Protein AF-A0A136MFE6-F1 (afdb_monomer_lite)

Sequence (215 aa):
MLAYIAELAENGKETARVNYQLPGWVSHHNGDLWRQSAPVGNYGQGSPQWAMFNMSAAWLCMDLWEHYAFNQDEGFLRNEAYPLMKGAAEFCLAWLIPGPDGHLVTAPSTSTENSFFTPDGQAAQLSIASAQDMALIWDLFTNCIEASRILGIDQDFSAQVQKAREKLFPYQVGSQGQLQEWSVDFKEPEPHHRHMSHLIGFFLAARSPRKTIRV

Radius of gyration: 16.9 Å; chains: 1; bounding box: 40×41×48 Å

pLDDT: mean 94.83, std 7.55, range [57.94, 98.94]

Structure (mmCIF, N/CA/C/O backbone):
data_AF-A0A136MFE6-F1
#
_entry.id   AF-A0A136MFE6-F1
#
loop_
_atom_site.group_PDB
_atom_site.id
_atom_site.type_symbol
_atom_site.label_atom_id
_atom_site.label_alt_id
_atom_site.label_comp_id
_atom_site.label_asym_id
_atom_site.label_entity_id
_atom_site.label_seq_id
_atom_site.pdbx_PDB_ins_code
_atom_site.Cartn_x
_atom_site.Cartn_y
_atom_site.Cartn_z
_atom_site.occupancy
_atom_site.B_iso_or_equiv
_atom_site.auth_seq_id
_atom_site.auth_comp_id
_atom_site.auth_asym_id
_atom_site.auth_atom_id
_atom_site.pdbx_PDB_model_num
ATOM 1 N N . MET A 1 1 ? 7.672 6.005 17.663 1.00 91.81 1 MET A N 1
ATOM 2 C CA . MET A 1 1 ? 7.201 5.340 16.431 1.00 91.81 1 MET A CA 1
ATOM 3 C C . MET A 1 1 ? 5.782 5.769 16.072 1.00 91.81 1 MET A C 1
ATOM 5 O O . MET A 1 1 ? 5.631 6.436 15.068 1.00 91.81 1 MET A O 1
ATOM 9 N N . LEU A 1 2 ? 4.760 5.509 16.896 1.00 97.06 2 LEU A N 1
ATOM 10 C CA . LEU A 1 2 ? 3.360 5.834 16.546 1.00 97.06 2 LEU A CA 1
ATOM 11 C C . LEU A 1 2 ? 3.120 7.332 16.254 1.00 97.06 2 LEU A C 1
ATOM 13 O O . LEU A 1 2 ? 2.564 7.668 15.216 1.00 97.06 2 LEU A O 1
ATOM 17 N N . ALA A 1 3 ? 3.657 8.234 17.085 1.00 97.75 3 ALA A N 1
ATOM 18 C CA . ALA A 1 3 ? 3.595 9.680 16.827 1.00 97.75 3 ALA A CA 1
ATOM 19 C C . ALA A 1 3 ? 4.293 10.095 15.5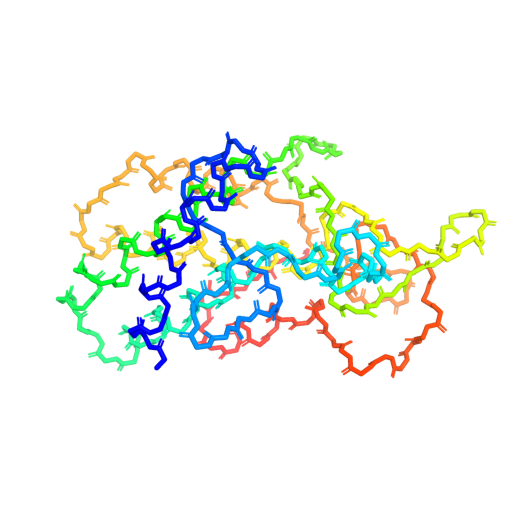16 1.00 97.75 3 ALA A C 1
ATOM 21 O O . ALA A 1 3 ? 3.812 10.966 14.800 1.00 97.75 3 ALA A O 1
ATOM 22 N N . TYR A 1 4 ? 5.397 9.426 15.163 1.00 98.50 4 TYR A N 1
ATOM 23 C CA . TYR A 1 4 ? 6.084 9.662 13.891 1.00 98.50 4 TYR A CA 1
ATOM 24 C C . TYR A 1 4 ? 5.184 9.303 12.704 1.00 98.50 4 TYR A C 1
ATOM 26 O O . TYR A 1 4 ? 5.137 10.057 11.740 1.00 98.50 4 TYR A O 1
ATOM 34 N N . ILE A 1 5 ? 4.445 8.189 12.789 1.00 98.56 5 ILE A N 1
ATOM 35 C CA . ILE A 1 5 ? 3.489 7.769 11.753 1.00 98.56 5 ILE A CA 1
ATOM 36 C C . ILE A 1 5 ? 2.372 8.804 11.609 1.00 98.56 5 ILE A C 1
ATOM 38 O O . ILE A 1 5 ? 2.049 9.178 10.487 1.00 98.56 5 ILE A O 1
ATOM 42 N N . ALA A 1 6 ? 1.824 9.302 12.722 1.00 98.62 6 ALA A N 1
ATOM 43 C CA . ALA A 1 6 ? 0.780 10.324 12.690 1.00 98.62 6 ALA A CA 1
ATOM 44 C C . ALA A 1 6 ? 1.252 11.609 11.990 1.00 98.62 6 ALA A C 1
ATOM 46 O O . ALA A 1 6 ? 0.570 12.125 11.111 1.00 98.62 6 ALA A O 1
ATOM 47 N N . GLU A 1 7 ? 2.449 12.094 12.319 1.00 98.62 7 GLU A N 1
ATOM 48 C CA . GLU A 1 7 ? 3.019 13.293 11.692 1.00 98.62 7 GLU A CA 1
ATOM 49 C C . GLU A 1 7 ? 3.416 13.056 10.223 1.00 98.62 7 GLU A C 1
ATOM 51 O O . GLU A 1 7 ? 3.251 13.940 9.382 1.00 98.62 7 GLU A O 1
ATOM 56 N N . LEU A 1 8 ? 3.912 11.858 9.892 1.00 98.81 8 LEU A N 1
ATOM 57 C CA . LEU A 1 8 ? 4.205 11.460 8.514 1.00 98.81 8 LEU A CA 1
ATOM 58 C C . LEU A 1 8 ? 2.938 11.379 7.665 1.00 98.81 8 LEU A C 1
ATOM 60 O O . LEU A 1 8 ? 2.979 11.771 6.502 1.00 98.81 8 LEU A O 1
ATOM 64 N N . ALA A 1 9 ? 1.824 10.919 8.234 1.00 98.81 9 ALA A N 1
ATOM 65 C CA . ALA A 1 9 ? 0.545 10.868 7.542 1.00 98.81 9 ALA A CA 1
ATOM 66 C C . ALA A 1 9 ? 0.061 12.262 7.126 1.00 98.81 9 ALA A C 1
ATOM 68 O O . ALA A 1 9 ? -0.441 12.411 6.010 1.00 98.81 9 ALA A O 1
ATOM 69 N N . GLU A 1 10 ? 0.304 13.298 7.936 1.00 98.69 10 GLU A N 1
ATOM 70 C CA . GLU A 1 10 ? -0.126 14.655 7.578 1.00 98.69 10 GLU A CA 1
ATOM 71 C C . GLU A 1 10 ? 0.644 15.208 6.382 1.00 98.69 10 GLU A C 1
ATOM 73 O O . GLU A 1 10 ? 0.035 15.760 5.465 1.00 98.69 10 GLU A O 1
ATOM 78 N N . ASN A 1 11 ? 1.953 14.966 6.313 1.00 98.75 11 ASN A N 1
ATOM 79 C CA . ASN A 1 11 ? 2.741 15.282 5.118 1.00 98.75 11 ASN A CA 1
ATOM 80 C C . ASN A 1 11 ? 2.390 14.362 3.934 1.00 98.75 11 ASN A C 1
ATOM 82 O O . ASN A 1 11 ? 2.354 14.786 2.773 1.00 98.75 11 ASN A O 1
ATOM 86 N N . GLY A 1 12 ? 2.088 13.098 4.224 1.00 98.88 12 GLY A N 1
ATOM 87 C CA . GLY A 1 12 ? 1.725 12.083 3.246 1.00 98.88 12 GLY A CA 1
ATOM 88 C C . GLY A 1 12 ? 0.421 12.382 2.510 1.00 98.88 12 GLY A C 1
ATOM 89 O O . GLY A 1 12 ? 0.295 11.990 1.351 1.00 98.88 12 GLY A O 1
ATOM 90 N N . LYS A 1 13 ? -0.514 13.122 3.123 1.00 98.88 13 LYS A N 1
ATOM 91 C CA . LYS A 1 13 ? -1.720 13.642 2.449 1.00 98.88 13 LYS A CA 1
ATOM 92 C C . LYS A 1 13 ? -1.355 14.571 1.294 1.00 98.88 13 LYS A C 1
ATOM 94 O O . LYS A 1 13 ? -1.892 14.444 0.195 1.00 98.88 13 LYS A O 1
ATOM 99 N N . GLU A 1 14 ? -0.398 15.470 1.513 1.00 98.75 14 GLU A N 1
ATOM 100 C CA . GLU A 1 14 ? 0.065 16.383 0.466 1.00 98.75 14 GLU A CA 1
ATOM 101 C C . GLU A 1 14 ? 0.821 15.632 -0.635 1.00 98.75 14 GLU A C 1
ATOM 103 O O . GLU A 1 14 ? 0.633 15.913 -1.817 1.00 98.75 14 GLU A O 1
ATOM 108 N N . THR A 1 15 ? 1.602 14.607 -0.276 1.00 98.81 15 THR A N 1
ATOM 109 C CA . THR A 1 15 ? 2.260 13.739 -1.270 1.00 98.81 15 THR A CA 1
ATOM 110 C C . THR A 1 15 ? 1.242 12.958 -2.105 1.00 98.81 15 THR A C 1
ATOM 112 O O . THR A 1 15 ? 1.367 12.917 -3.328 1.00 98.81 15 THR A O 1
ATOM 115 N N . ALA A 1 16 ? 0.205 12.384 -1.484 1.00 98.81 16 ALA A N 1
ATOM 116 C CA . ALA A 1 16 ? -0.874 11.692 -2.193 1.00 98.81 16 ALA A CA 1
ATOM 117 C C . ALA A 1 16 ? -1.566 12.628 -3.198 1.00 98.81 16 ALA A C 1
ATOM 119 O O . ALA A 1 16 ? -1.744 12.281 -4.370 1.00 98.81 16 ALA A O 1
ATOM 120 N N . ARG A 1 17 ? -1.858 13.861 -2.772 1.00 98.75 17 ARG A N 1
ATOM 121 C CA . ARG A 1 17 ? -2.498 14.887 -3.598 1.00 98.75 17 ARG A CA 1
ATOM 122 C C . ARG A 1 17 ? -1.616 15.367 -4.754 1.00 98.75 17 ARG A C 1
ATOM 124 O O . ARG A 1 17 ? -2.103 15.475 -5.876 1.00 98.75 17 ARG A O 1
ATOM 131 N N . VAL A 1 18 ? -0.349 15.690 -4.498 1.00 98.56 18 VAL A N 1
ATOM 132 C CA . VAL A 1 18 ? 0.550 16.303 -5.492 1.00 98.56 18 VAL A CA 1
ATOM 133 C C . VAL A 1 18 ? 1.085 15.275 -6.484 1.00 98.56 18 VAL A C 1
ATOM 135 O O . VAL A 1 18 ? 1.050 15.521 -7.688 1.00 98.56 18 VAL A O 1
ATOM 138 N N . ASN A 1 19 ? 1.571 14.130 -6.000 1.00 98.31 19 ASN A N 1
ATOM 139 C CA . ASN A 1 19 ? 2.260 13.154 -6.844 1.00 98.31 19 ASN A CA 1
ATOM 140 C C . ASN A 1 19 ? 1.286 12.226 -7.572 1.00 98.31 19 ASN A C 1
ATOM 142 O O . ASN A 1 19 ? 1.576 11.805 -8.690 1.00 98.31 19 ASN A O 1
ATOM 146 N N . TYR A 1 20 ? 0.151 11.910 -6.943 1.00 98.31 20 TYR A N 1
ATOM 147 C CA . TYR A 1 20 ? -0.775 10.892 -7.441 1.00 98.31 20 TYR A CA 1
ATOM 148 C C . TYR A 1 20 ? -2.176 11.423 -7.736 1.00 98.31 20 TYR A C 1
ATOM 150 O O . TYR A 1 20 ? -2.916 10.773 -8.465 1.00 98.31 20 TYR A O 1
ATOM 158 N N . GLN A 1 21 ? -2.539 12.599 -7.211 1.00 98.62 21 GLN A N 1
ATOM 159 C CA . GLN A 1 21 ? -3.907 13.132 -7.265 1.00 98.62 21 GLN A CA 1
ATOM 160 C C . GLN A 1 21 ? -4.931 12.169 -6.640 1.00 98.62 21 GLN A C 1
ATOM 162 O O . GLN A 1 21 ? -6.073 12.078 -7.088 1.00 98.62 21 GLN A O 1
ATOM 167 N N . LEU A 1 22 ? -4.511 11.452 -5.594 1.00 98.56 22 LEU A N 1
ATOM 168 C CA . LEU A 1 22 ? -5.309 10.444 -4.899 1.00 98.56 22 LEU A CA 1
ATOM 169 C C . LEU A 1 22 ? -5.673 10.890 -3.473 1.00 98.56 22 LEU A C 1
ATOM 171 O O . LEU A 1 22 ? -4.960 11.713 -2.890 1.00 98.56 22 LEU A O 1
ATOM 175 N N . PRO A 1 23 ? -6.777 10.365 -2.904 1.00 98.62 23 PRO A N 1
ATOM 176 C CA . PRO A 1 23 ? -7.134 10.579 -1.505 1.00 98.62 23 PRO A CA 1
ATOM 177 C C . PRO A 1 23 ? -6.192 9.823 -0.557 1.00 98.62 23 PRO A C 1
ATOM 179 O O . PRO A 1 23 ? -5.328 9.054 -0.982 1.00 98.62 23 PRO A O 1
ATOM 182 N N . GLY A 1 24 ? -6.409 10.010 0.744 1.00 98.75 24 GLY A N 1
ATOM 183 C CA . GLY A 1 24 ? -5.653 9.316 1.776 1.00 98.75 24 GLY A CA 1
ATOM 184 C C . GLY A 1 24 ? -4.266 9.913 2.001 1.00 98.75 24 GLY A C 1
ATOM 185 O O . GLY A 1 24 ? -4.046 11.108 1.801 1.00 98.75 24 GLY A O 1
ATOM 186 N N . TRP A 1 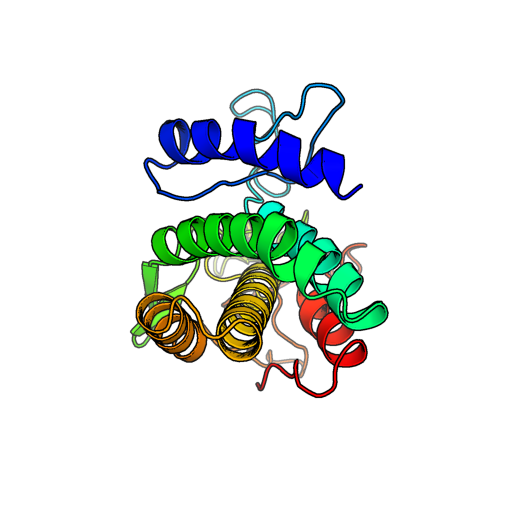25 ? -3.328 9.079 2.445 1.00 98.88 25 TRP A N 1
ATOM 187 C CA . TRP A 1 25 ? -1.930 9.466 2.622 1.00 98.88 25 TRP A CA 1
ATOM 188 C C . TRP A 1 25 ? -0.984 8.361 2.162 1.00 98.88 25 TRP A C 1
ATOM 190 O O . TRP A 1 25 ? -1.319 7.177 2.181 1.00 98.88 25 TRP A O 1
ATOM 200 N N . VAL A 1 26 ? 0.217 8.767 1.757 1.00 98.88 26 VAL A N 1
ATOM 201 C CA . VAL A 1 26 ? 1.265 7.871 1.268 1.00 98.88 26 VAL A CA 1
ATOM 202 C C . VAL A 1 26 ? 2.626 8.298 1.803 1.00 98.88 26 VAL A C 1
ATOM 204 O O . VAL A 1 26 ? 2.891 9.485 1.991 1.00 98.88 26 VAL A O 1
ATOM 207 N N . SER A 1 27 ? 3.505 7.327 2.008 1.00 98.56 27 SER A N 1
ATOM 208 C CA . SER A 1 27 ? 4.935 7.528 2.223 1.00 98.56 27 SER A CA 1
ATOM 209 C C . SER A 1 27 ? 5.728 6.529 1.387 1.00 98.56 27 SER A C 1
ATOM 211 O O . SER A 1 27 ? 5.179 5.536 0.898 1.00 98.56 27 SER A O 1
ATOM 213 N N . HIS A 1 28 ? 7.024 6.787 1.230 1.00 98.12 28 HIS A N 1
ATOM 214 C CA . HIS A 1 28 ? 7.926 5.946 0.445 1.00 98.12 28 HIS A CA 1
ATOM 215 C C . HIS A 1 28 ? 8.982 5.276 1.327 1.00 98.12 28 HIS A C 1
ATOM 217 O O . HIS A 1 28 ? 8.944 5.404 2.547 1.00 98.12 28 HIS A O 1
ATOM 223 N N . HIS A 1 29 ? 9.916 4.534 0.728 1.00 96.62 29 HIS A N 1
ATOM 224 C CA . HIS A 1 29 ? 10.896 3.729 1.473 1.00 96.62 29 HIS A CA 1
ATOM 225 C C . HIS A 1 29 ? 11.759 4.507 2.490 1.00 96.62 29 HIS A C 1
ATOM 227 O O . HIS A 1 29 ? 12.211 3.904 3.458 1.00 96.62 29 HIS A O 1
ATOM 233 N N . ASN A 1 30 ? 11.964 5.819 2.306 1.00 97.56 30 ASN A N 1
ATOM 234 C CA . ASN A 1 30 ? 12.730 6.658 3.230 1.00 97.56 30 ASN A CA 1
ATOM 235 C C . ASN A 1 30 ? 11.845 7.717 3.892 1.00 97.56 30 ASN A C 1
ATOM 237 O O . ASN A 1 30 ? 11.031 8.357 3.231 1.00 97.56 30 ASN A O 1
ATOM 241 N N . GLY A 1 31 ? 12.107 7.959 5.175 1.00 96.81 31 GLY A N 1
ATOM 242 C CA . GLY A 1 31 ? 11.594 9.094 5.934 1.00 96.81 31 GLY A CA 1
ATOM 243 C C . GLY A 1 31 ? 12.675 9.653 6.860 1.00 96.81 31 GLY A C 1
ATOM 244 O O . GLY A 1 31 ? 13.688 9.001 7.118 1.00 96.81 31 GLY A O 1
ATOM 245 N N . ASP A 1 32 ? 12.481 10.876 7.350 1.00 98.12 32 ASP A N 1
ATOM 246 C CA . ASP A 1 32 ? 13.481 11.599 8.142 1.00 98.12 32 ASP A CA 1
ATOM 247 C C . ASP A 1 32 ? 12.857 12.439 9.275 1.00 98.12 32 ASP A C 1
ATOM 249 O O . ASP A 1 32 ? 11.656 12.356 9.561 1.00 98.12 32 ASP A O 1
ATOM 253 N N . LEU A 1 33 ? 13.683 13.259 9.940 1.00 98.25 33 LEU A N 1
ATOM 254 C CA . LEU A 1 33 ? 13.255 14.153 11.022 1.00 98.25 33 LEU A CA 1
ATOM 255 C C . LEU A 1 33 ? 12.134 15.114 10.596 1.00 98.25 33 LEU A C 1
ATOM 257 O O . LEU A 1 33 ? 11.314 15.482 11.435 1.00 98.25 33 LEU A O 1
ATOM 261 N N . TRP A 1 34 ? 12.070 15.472 9.316 1.00 98.38 34 TRP A N 1
ATOM 262 C CA . TRP A 1 34 ? 11.105 16.416 8.754 1.00 98.38 34 TRP A CA 1
ATOM 263 C C . TRP A 1 34 ? 9.844 15.737 8.235 1.00 98.38 34 TRP A C 1
ATOM 265 O O . TRP A 1 34 ? 8.977 16.405 7.676 1.00 98.38 34 TRP A O 1
ATOM 275 N N . ARG A 1 35 ? 9.728 14.419 8.449 1.00 98.44 35 ARG A N 1
ATOM 276 C CA . ARG A 1 35 ? 8.602 13.603 7.991 1.00 98.44 35 ARG A CA 1
ATOM 277 C C . ARG A 1 35 ? 8.480 13.659 6.470 1.00 98.44 35 ARG A C 1
ATOM 279 O O . ARG A 1 35 ? 7.387 13.837 5.933 1.00 98.44 35 ARG A O 1
ATOM 286 N N . GLN A 1 36 ? 9.607 13.537 5.769 1.00 98.38 36 GLN A N 1
ATOM 287 C CA . GLN A 1 36 ? 9.585 13.390 4.321 1.00 98.38 36 GLN A CA 1
ATOM 288 C C . GLN A 1 36 ? 8.764 12.154 3.922 1.00 98.38 36 GLN A C 1
ATOM 290 O O . GLN A 1 36 ? 9.074 11.036 4.323 1.00 98.38 36 GLN A O 1
ATOM 295 N N . SER A 1 37 ? 7.734 12.375 3.107 1.00 98.62 37 SER A N 1
ATOM 296 C CA . SER A 1 37 ? 6.826 11.340 2.599 1.00 98.62 37 SER A CA 1
ATOM 297 C C . SER A 1 37 ? 6.959 11.093 1.093 1.00 98.62 37 SER A C 1
ATOM 299 O O . SER A 1 37 ? 6.507 10.060 0.610 1.00 98.62 37 SER A O 1
ATOM 301 N N . ALA A 1 38 ? 7.581 12.005 0.340 1.00 98.31 38 ALA A N 1
ATOM 302 C CA . ALA A 1 38 ? 7.800 11.890 -1.105 1.00 98.31 38 ALA A CA 1
ATOM 303 C C . ALA A 1 38 ? 8.923 10.887 -1.460 1.00 98.31 38 ALA A C 1
ATOM 305 O O . ALA A 1 38 ? 9.836 10.686 -0.648 1.00 98.31 38 ALA A O 1
ATOM 3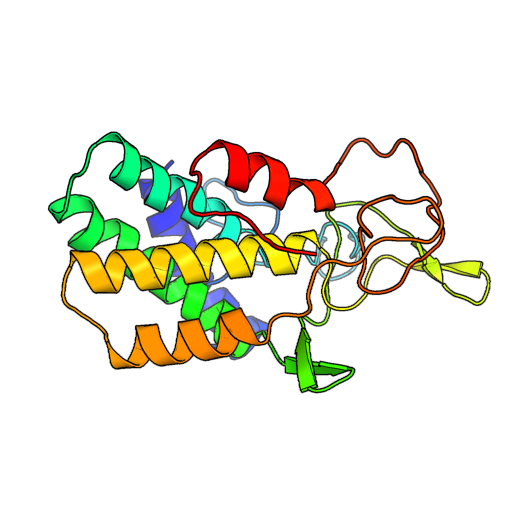06 N N . PRO A 1 39 ? 8.907 10.284 -2.668 1.00 97.50 39 PRO A N 1
ATOM 307 C CA . PRO A 1 39 ? 9.967 9.370 -3.091 1.00 97.50 39 PRO A CA 1
ATOM 308 C C . PRO A 1 39 ? 11.315 10.098 -3.162 1.00 97.50 39 PRO A C 1
ATOM 310 O O . PRO A 1 39 ? 11.386 11.260 -3.567 1.00 97.50 39 PRO A O 1
ATOM 313 N N . VAL A 1 40 ? 12.399 9.415 -2.779 1.00 96.75 40 VAL A N 1
ATOM 314 C CA . VAL A 1 40 ? 13.763 9.957 -2.928 1.00 96.75 40 VAL A CA 1
ATOM 315 C C . VAL A 1 40 ? 14.307 9.679 -4.340 1.00 96.75 40 VAL A C 1
ATOM 317 O O . VAL A 1 40 ? 13.557 9.379 -5.263 1.00 96.75 40 VAL A O 1
ATOM 320 N N . GLY A 1 41 ? 15.626 9.775 -4.530 1.00 96.00 41 GLY A N 1
ATOM 321 C CA . GLY A 1 41 ? 16.264 9.490 -5.818 1.00 96.00 41 GLY A CA 1
ATOM 322 C C . GLY A 1 41 ? 16.493 10.728 -6.680 1.00 96.00 41 GLY A C 1
ATOM 323 O O . GLY A 1 41 ? 16.625 10.607 -7.895 1.00 96.00 41 GLY A O 1
ATOM 324 N N . ASN A 1 42 ? 16.542 11.910 -6.054 1.00 95.94 42 ASN A N 1
ATOM 325 C CA . ASN A 1 42 ? 16.918 13.182 -6.678 1.00 95.94 42 ASN A CA 1
ATOM 326 C C . ASN A 1 42 ? 16.268 13.391 -8.059 1.00 95.94 42 ASN A C 1
ATOM 328 O O . ASN A 1 42 ? 16.948 13.664 -9.046 1.00 95.94 42 ASN A O 1
ATOM 332 N N . TYR A 1 43 ? 14.950 13.172 -8.120 1.00 94.06 43 TYR A N 1
ATOM 333 C CA . TYR A 1 43 ? 14.118 13.406 -9.303 1.00 94.06 43 TYR A CA 1
ATOM 334 C C . TYR A 1 43 ? 14.605 12.701 -10.585 1.00 94.06 43 TYR A C 1
ATOM 336 O O . TYR A 1 43 ? 14.499 13.252 -11.678 1.00 94.06 43 TYR A O 1
ATOM 344 N N . GLY A 1 44 ? 15.126 11.475 -10.452 1.00 93.00 44 GLY A N 1
ATOM 345 C CA . GLY A 1 44 ? 15.474 10.601 -11.581 1.00 93.00 44 GLY A CA 1
ATOM 346 C C . GLY A 1 44 ? 16.923 10.112 -11.611 1.00 93.00 44 GLY A C 1
ATOM 347 O O . GLY A 1 44 ? 17.277 9.341 -12.495 1.00 93.00 44 GLY A O 1
ATOM 348 N N . GLN A 1 45 ? 17.765 10.526 -10.659 1.00 95.06 45 GLN A N 1
ATOM 349 C CA . GLN A 1 45 ? 19.119 9.970 -10.521 1.00 95.06 45 GLN A CA 1
ATOM 350 C C . GLN A 1 45 ? 19.132 8.640 -9.756 1.00 95.06 45 GLN A C 1
ATOM 352 O O . GLN A 1 45 ? 20.022 7.816 -9.949 1.00 95.06 45 GLN A O 1
ATOM 357 N N . GLY A 1 46 ? 18.169 8.446 -8.855 1.00 93.00 46 GLY A N 1
ATOM 358 C CA . GLY A 1 46 ? 17.995 7.215 -8.098 1.00 93.00 46 GLY A CA 1
ATOM 359 C C . GLY A 1 46 ? 17.394 6.089 -8.931 1.00 93.00 46 GLY A C 1
ATOM 360 O O . GLY A 1 46 ? 16.657 6.339 -9.882 1.00 93.00 46 GLY A O 1
ATOM 361 N N . SER A 1 47 ? 17.670 4.844 -8.540 1.00 93.69 47 SER A N 1
ATOM 362 C CA . SER A 1 47 ? 17.076 3.688 -9.210 1.00 93.69 47 SER A CA 1
ATOM 363 C C . SER A 1 47 ? 15.604 3.532 -8.809 1.00 93.69 47 SER A C 1
ATOM 365 O O . SER A 1 47 ? 15.283 3.588 -7.613 1.00 93.69 47 SER A O 1
ATOM 367 N N . PRO A 1 48 ? 14.702 3.267 -9.772 1.00 92.19 48 PRO A N 1
ATOM 368 C CA . PRO A 1 48 ? 13.298 3.006 -9.478 1.00 92.19 48 PRO A CA 1
ATOM 369 C C . PRO A 1 48 ? 13.091 1.786 -8.565 1.00 92.19 48 PRO A C 1
ATOM 371 O O . PRO A 1 48 ? 12.099 1.764 -7.843 1.00 92.19 48 PRO A O 1
ATOM 374 N N . GLN A 1 49 ? 14.039 0.833 -8.514 1.00 90.88 49 GLN A N 1
ATOM 375 C CA . GLN A 1 49 ? 13.945 -0.391 -7.692 1.00 90.88 49 GLN A CA 1
ATOM 376 C C . GLN A 1 49 ? 13.745 -0.138 -6.192 1.00 90.88 49 GLN A C 1
ATOM 378 O O . GLN A 1 49 ? 13.190 -0.978 -5.491 1.00 90.88 49 GLN A O 1
ATOM 383 N N . TRP A 1 50 ? 14.214 1.008 -5.692 1.00 91.56 50 TRP A N 1
ATOM 384 C CA . TRP A 1 50 ? 14.000 1.446 -4.311 1.00 91.56 50 TRP A CA 1
ATOM 385 C C . TRP A 1 50 ? 13.191 2.734 -4.241 1.00 91.56 50 TRP A C 1
ATOM 387 O O . TRP A 1 50 ? 12.333 2.879 -3.373 1.00 91.56 50 TRP A O 1
ATOM 397 N N . ALA A 1 51 ? 13.422 3.673 -5.164 1.00 93.06 51 ALA A N 1
ATOM 398 C CA . ALA A 1 51 ? 12.799 4.989 -5.100 1.00 93.06 51 ALA A CA 1
ATOM 399 C C . ALA A 1 51 ? 11.270 4.928 -5.215 1.00 93.06 51 ALA A C 1
ATOM 401 O O . ALA A 1 51 ? 10.581 5.691 -4.540 1.00 93.06 51 ALA A O 1
ATOM 402 N N . MET A 1 52 ? 10.745 4.003 -6.025 1.00 91.81 52 MET A N 1
ATOM 403 C CA . MET A 1 52 ? 9.324 3.917 -6.376 1.00 91.81 52 MET A CA 1
ATOM 404 C C . MET A 1 52 ? 8.543 2.902 -5.531 1.00 91.81 52 MET A C 1
ATOM 406 O O . MET A 1 52 ? 7.626 2.259 -6.027 1.00 91.81 52 MET A O 1
ATOM 410 N N . PHE A 1 53 ? 8.895 2.751 -4.254 1.00 96.88 53 PHE A N 1
ATOM 411 C CA . PHE A 1 53 ? 8.117 1.952 -3.306 1.00 96.88 53 PHE A CA 1
ATOM 412 C C . PHE A 1 53 ? 7.161 2.847 -2.512 1.00 96.88 53 PHE A C 1
ATOM 414 O O . PHE A 1 53 ? 7.601 3.562 -1.613 1.00 96.88 53 PHE A O 1
ATOM 421 N N . ASN A 1 54 ? 5.867 2.817 -2.839 1.00 97.19 54 ASN A N 1
ATOM 422 C CA . ASN A 1 54 ? 4.817 3.653 -2.237 1.00 97.19 54 ASN A CA 1
ATOM 423 C C . ASN A 1 54 ? 3.921 2.897 -1.234 1.00 97.19 54 ASN A C 1
ATOM 425 O O . ASN A 1 54 ? 2.860 3.388 -0.856 1.00 97.19 54 ASN A O 1
ATOM 429 N N . MET A 1 55 ? 4.339 1.708 -0.785 1.00 98.06 55 MET A N 1
ATOM 430 C CA . MET A 1 55 ? 3.597 0.891 0.188 1.00 98.06 55 MET A CA 1
ATOM 431 C C . MET A 1 55 ? 4.084 1.063 1.636 1.00 98.06 55 MET A C 1
ATOM 433 O O . MET A 1 55 ? 3.641 0.344 2.532 1.00 98.06 55 MET A O 1
ATOM 437 N N . SER A 1 56 ? 4.967 2.034 1.906 1.00 97.62 56 SER A N 1
ATOM 438 C CA . SER A 1 56 ? 5.472 2.292 3.265 1.00 97.62 56 SER A CA 1
ATOM 439 C C . SER A 1 56 ? 4.343 2.647 4.239 1.00 97.62 56 SER A C 1
ATOM 441 O O . SER A 1 56 ? 4.325 2.122 5.347 1.00 97.62 56 SER A O 1
ATOM 443 N N . ALA A 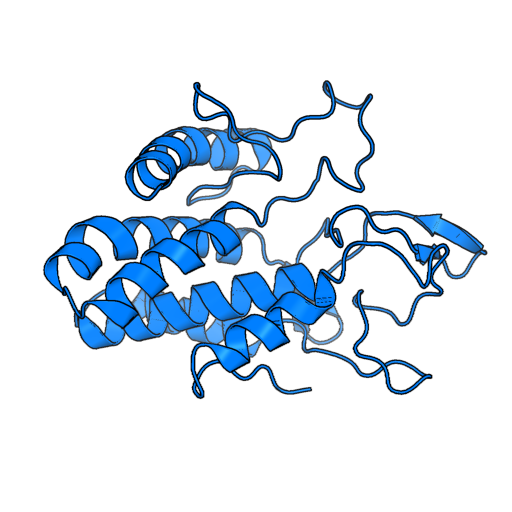1 57 ? 3.355 3.443 3.817 1.00 98.25 57 ALA A N 1
ATOM 444 C CA . ALA A 1 57 ? 2.203 3.786 4.656 1.00 98.25 57 ALA A CA 1
ATOM 445 C C . ALA A 1 57 ? 1.410 2.540 5.092 1.00 98.25 57 ALA A C 1
ATOM 447 O O . ALA A 1 57 ? 1.091 2.389 6.273 1.00 98.25 57 ALA A O 1
ATOM 448 N N . ALA A 1 58 ? 1.155 1.614 4.160 1.00 98.19 58 ALA A N 1
ATOM 449 C CA . ALA A 1 58 ? 0.480 0.350 4.450 1.00 98.19 58 ALA A CA 1
ATOM 450 C C . ALA A 1 58 ? 1.296 -0.529 5.411 1.00 98.19 58 ALA A C 1
ATOM 452 O O . ALA A 1 58 ? 0.736 -1.102 6.343 1.00 98.19 58 ALA A O 1
ATOM 453 N N . TRP A 1 59 ? 2.620 -0.572 5.238 1.00 97.69 59 TRP A N 1
ATOM 454 C CA . TRP A 1 59 ? 3.516 -1.301 6.137 1.00 97.69 59 TRP A CA 1
ATOM 455 C C . TRP A 1 59 ? 3.537 -0.690 7.545 1.00 97.69 59 TRP A C 1
ATOM 457 O O . TRP A 1 59 ? 3.325 -1.396 8.524 1.00 97.69 59 TRP A O 1
ATOM 467 N N . LEU A 1 60 ? 3.706 0.627 7.675 1.00 98.06 60 LEU A N 1
ATOM 468 C CA . LEU A 1 60 ? 3.707 1.319 8.972 1.00 98.06 60 LEU A CA 1
ATOM 469 C C . LEU A 1 60 ? 2.391 1.124 9.740 1.00 98.06 60 LEU A C 1
ATOM 471 O O . LEU A 1 60 ? 2.387 1.042 10.968 1.00 98.06 60 LEU A O 1
ATOM 475 N N . CYS A 1 61 ? 1.270 0.996 9.028 1.00 98.19 61 CYS A N 1
ATOM 476 C CA . CYS A 1 61 ? -0.028 0.713 9.635 1.00 98.19 61 CYS A CA 1
ATOM 477 C C . CYS A 1 61 ? -0.102 -0.651 10.339 1.00 98.19 61 CYS A C 1
ATOM 479 O O . CYS A 1 61 ? -0.971 -0.841 11.193 1.00 98.19 61 CYS A O 1
ATOM 481 N N . MET A 1 62 ? 0.813 -1.580 10.052 1.00 95.31 62 MET A N 1
ATOM 482 C CA . MET A 1 62 ? 0.938 -2.818 10.821 1.00 95.31 62 MET A CA 1
ATOM 483 C C . MET A 1 62 ? 1.289 -2.537 12.283 1.00 95.31 62 MET A C 1
ATOM 485 O O . MET A 1 62 ? 0.685 -3.137 13.165 1.00 95.31 62 MET A O 1
ATOM 489 N N . ASP A 1 63 ? 2.202 -1.597 12.552 1.00 95.75 63 ASP A N 1
ATOM 490 C CA . ASP A 1 63 ? 2.608 -1.250 13.921 1.00 95.75 63 ASP A CA 1
ATOM 491 C C . ASP A 1 63 ? 1.454 -0.599 14.699 1.00 95.75 63 ASP A C 1
ATOM 493 O O . ASP A 1 63 ? 1.289 -0.845 15.895 1.00 95.75 63 ASP A O 1
ATOM 497 N N . LEU A 1 64 ? 0.622 0.201 14.018 1.00 97.88 64 LEU A N 1
ATOM 498 C CA . LEU A 1 64 ? -0.595 0.781 14.597 1.00 97.88 64 LEU A CA 1
ATOM 499 C C . LEU A 1 64 ? -1.579 -0.319 15.010 1.00 97.88 64 LEU A C 1
ATOM 501 O O . LEU A 1 64 ? -2.063 -0.330 16.143 1.00 97.88 64 LEU A O 1
ATOM 505 N N . TRP A 1 65 ? -1.860 -1.258 14.101 1.00 97.19 65 TRP A N 1
ATOM 506 C CA . TRP A 1 65 ? -2.751 -2.376 14.391 1.00 97.19 65 TRP A CA 1
ATOM 507 C C . TRP A 1 65 ? -2.195 -3.271 15.495 1.00 97.19 65 TRP A C 1
ATOM 509 O O . TRP A 1 65 ? -2.934 -3.674 16.387 1.00 97.19 65 TRP A O 1
ATOM 519 N N . GLU A 1 66 ? -0.901 -3.578 15.461 1.00 94.94 66 GLU A N 1
ATOM 520 C CA . GLU A 1 66 ? -0.267 -4.434 16.459 1.00 94.94 66 GLU A CA 1
ATOM 521 C C . GLU A 1 66 ? -0.294 -3.811 17.840 1.00 94.94 66 GLU A C 1
ATOM 523 O O . GLU A 1 66 ? -0.618 -4.510 18.798 1.00 94.94 66 GLU A O 1
ATOM 528 N N . HIS A 1 67 ? -0.047 -2.506 17.953 1.00 96.31 67 HIS A N 1
ATOM 529 C CA . HIS A 1 67 ? -0.167 -1.823 19.233 1.00 96.31 67 HIS A CA 1
ATOM 530 C C . HIS A 1 67 ? -1.544 -2.068 19.862 1.00 96.31 67 HIS A C 1
ATOM 532 O O . HIS A 1 67 ? -1.611 -2.534 20.999 1.00 96.31 67 HIS A O 1
ATOM 538 N N . TYR A 1 68 ? -2.620 -1.879 19.086 1.00 97.38 68 TYR A N 1
ATOM 539 C CA . TYR A 1 68 ? -3.975 -2.229 19.513 1.00 97.38 68 TYR A CA 1
ATOM 540 C C . TYR A 1 68 ? -4.130 -3.729 19.805 1.00 97.38 68 TYR A C 1
ATOM 542 O O . TYR A 1 68 ? -4.643 -4.111 20.850 1.00 97.38 68 TYR A O 1
ATOM 550 N N . ALA A 1 69 ? -3.695 -4.610 18.903 1.00 94.75 69 ALA A N 1
ATOM 551 C CA . ALA A 1 69 ? -3.912 -6.047 19.035 1.00 94.75 69 ALA A CA 1
ATOM 552 C C . ALA A 1 69 ? -3.274 -6.623 20.312 1.00 94.75 69 ALA A C 1
ATOM 554 O O . ALA A 1 69 ? -3.832 -7.546 20.909 1.00 94.75 69 ALA A O 1
ATOM 555 N N . PHE A 1 70 ? -2.149 -6.062 20.761 1.00 94.81 70 PHE A N 1
ATOM 556 C CA . PHE A 1 70 ? -1.478 -6.473 21.994 1.00 94.81 70 PHE A CA 1
ATOM 557 C C . PHE A 1 70 ? -2.118 -5.912 23.268 1.00 94.81 70 PHE A C 1
ATOM 559 O O . PHE A 1 70 ? -2.147 -6.615 24.277 1.00 94.81 70 PHE A O 1
ATOM 566 N N . ASN A 1 71 ? -2.603 -4.667 23.255 1.00 95.19 71 ASN A N 1
ATOM 567 C CA . ASN A 1 71 ? -3.095 -3.997 24.467 1.00 95.19 71 ASN A CA 1
ATOM 568 C C . ASN A 1 71 ? -4.630 -3.945 24.588 1.00 95.19 71 ASN A C 1
ATOM 570 O O . ASN A 1 71 ? -5.139 -3.716 25.681 1.00 95.19 71 ASN A O 1
ATOM 574 N N . GLN A 1 72 ? -5.347 -4.194 23.490 1.00 96.94 72 GLN A N 1
ATOM 575 C CA . GLN A 1 72 ? -6.803 -4.115 23.349 1.00 96.94 72 GLN A CA 1
ATOM 576 C C . GLN A 1 72 ? -7.400 -2.744 23.733 1.00 96.94 72 GLN A C 1
ATOM 578 O O . GLN A 1 72 ? -8.556 -2.659 24.142 1.00 96.94 72 GLN A O 1
ATOM 583 N N . ASP A 1 73 ? -6.639 -1.657 23.583 1.00 98.38 73 ASP A N 1
ATOM 584 C CA . ASP A 1 73 ? -7.097 -0.294 23.860 1.00 98.38 73 ASP A CA 1
ATOM 585 C C . ASP A 1 73 ? -7.985 0.233 22.717 1.00 98.38 73 ASP A C 1
ATOM 587 O O . ASP A 1 73 ? -7.514 0.737 21.693 1.00 98.38 73 ASP A O 1
ATOM 591 N N . GLU A 1 74 ? -9.304 0.120 22.891 1.00 98.38 74 GLU A N 1
ATOM 592 C CA . GLU A 1 74 ? -10.286 0.642 21.934 1.00 98.38 74 GLU A CA 1
ATOM 593 C C . GLU A 1 74 ? -10.249 2.172 21.788 1.00 98.38 74 GLU A C 1
ATOM 595 O O . GLU A 1 74 ? -10.639 2.693 20.741 1.00 98.38 74 GLU A O 1
ATOM 600 N N . GLY A 1 75 ? -9.783 2.903 22.806 1.00 98.62 75 GLY A N 1
ATOM 601 C CA . GLY A 1 75 ? -9.615 4.353 22.746 1.00 98.62 75 GLY A CA 1
ATOM 602 C C . GLY A 1 75 ? -8.498 4.734 21.780 1.00 98.62 75 GLY A C 1
ATOM 603 O O . GLY A 1 75 ? -8.713 5.556 20.887 1.00 98.62 75 GLY A O 1
ATOM 604 N N . PHE A 1 76 ? -7.344 4.077 21.900 1.00 98.62 76 PHE A N 1
ATOM 605 C CA . PHE A 1 76 ? -6.246 4.195 20.941 1.00 98.62 76 PHE A CA 1
ATOM 606 C C . PHE A 1 76 ? -6.683 3.766 19.534 1.00 98.62 76 PHE A C 1
ATOM 608 O O . PHE A 1 76 ? -6.444 4.486 18.560 1.00 98.62 76 PHE A O 1
ATOM 615 N N . LEU A 1 77 ? -7.382 2.628 19.414 1.00 98.81 77 LEU A N 1
ATOM 616 C CA . LEU A 1 77 ? -7.878 2.157 18.121 1.00 98.81 77 LEU A CA 1
ATOM 617 C C . LEU A 1 77 ? -8.784 3.199 17.462 1.00 98.81 77 LEU A C 1
ATOM 619 O O . LEU A 1 77 ? -8.592 3.514 16.292 1.00 98.81 77 LEU A O 1
ATOM 623 N N . ARG A 1 78 ? -9.750 3.749 18.206 1.00 98.81 78 ARG A N 1
ATOM 624 C CA . ARG A 1 78 ? -10.732 4.711 17.692 1.00 98.81 78 ARG A CA 1
ATOM 625 C C . ARG A 1 78 ? -10.113 6.050 17.312 1.00 98.81 78 ARG A C 1
ATOM 627 O O . ARG A 1 78 ? -10.485 6.605 16.282 1.00 98.81 78 ARG A O 1
ATOM 634 N N . ASN A 1 79 ? -9.234 6.579 18.157 1.00 98.50 79 ASN A N 1
ATOM 635 C CA . ASN A 1 79 ? -8.805 7.974 18.066 1.00 98.50 79 ASN A CA 1
ATOM 636 C C . ASN A 1 79 ? -7.491 8.154 17.298 1.00 98.50 79 ASN A C 1
ATOM 638 O O . ASN A 1 79 ? -7.267 9.229 16.749 1.00 98.50 79 ASN A O 1
ATOM 642 N N . GLU A 1 80 ? -6.642 7.126 17.243 1.00 98.38 80 GLU A N 1
ATOM 643 C CA . GLU A 1 80 ? -5.302 7.225 16.658 1.00 98.38 80 GLU A CA 1
ATOM 644 C C . GLU A 1 80 ? -5.101 6.220 15.522 1.00 98.38 80 GLU A C 1
ATOM 646 O O . GLU A 1 80 ? -4.905 6.615 14.372 1.00 98.38 80 GLU A O 1
ATOM 651 N N . ALA A 1 81 ? -5.185 4.916 15.805 1.00 98.62 81 ALA A N 1
ATOM 652 C CA . ALA A 1 81 ? -4.821 3.901 14.817 1.00 98.62 81 ALA A CA 1
ATOM 653 C C . ALA A 1 81 ? -5.796 3.845 13.636 1.00 98.62 81 ALA A C 1
ATOM 655 O O . ALA A 1 81 ? -5.365 3.862 12.485 1.00 98.62 81 ALA A O 1
ATOM 656 N N . TYR A 1 82 ? -7.105 3.776 13.890 1.00 98.81 82 TYR A N 1
ATOM 657 C CA . TYR A 1 82 ? -8.096 3.598 12.830 1.00 98.81 82 TYR A CA 1
ATOM 658 C C . TYR A 1 82 ? -8.145 4.765 11.832 1.00 98.81 82 TYR A C 1
ATOM 660 O O . TYR A 1 82 ? -8.110 4.481 10.635 1.00 98.81 82 TYR A O 1
ATOM 668 N N . PRO A 1 83 ? -8.142 6.050 12.244 1.00 98.81 83 PRO A N 1
ATOM 669 C CA . PRO A 1 83 ? -8.070 7.163 11.294 1.00 98.81 83 PRO A CA 1
ATOM 670 C C . PRO A 1 83 ? -6.841 7.100 10.372 1.00 98.81 83 PRO A C 1
ATOM 672 O O . PRO A 1 83 ? -6.959 7.341 9.170 1.00 98.81 83 PRO A O 1
ATOM 675 N N . LEU A 1 84 ? -5.675 6.720 10.909 1.00 98.88 84 LEU A N 1
ATOM 676 C CA . LEU A 1 84 ? -4.437 6.583 10.137 1.00 98.88 84 LEU A CA 1
ATOM 677 C C . LEU A 1 84 ? -4.488 5.385 9.177 1.00 98.88 84 LEU A C 1
ATOM 679 O O . LEU A 1 84 ? -4.173 5.539 7.996 1.00 98.88 84 LEU A O 1
ATOM 683 N N . MET A 1 85 ? -4.941 4.218 9.650 1.00 98.88 85 MET A N 1
ATOM 684 C CA . MET A 1 85 ? -5.124 3.027 8.811 1.00 98.88 85 MET A CA 1
ATOM 685 C C . MET A 1 85 ? -6.138 3.278 7.692 1.00 98.88 85 MET A C 1
ATOM 687 O O . MET A 1 85 ? -5.873 2.948 6.538 1.00 98.88 85 MET A O 1
ATOM 691 N N . LYS A 1 86 ? -7.271 3.918 8.006 1.00 98.88 86 LYS A N 1
ATOM 692 C CA . LYS A 1 86 ? -8.295 4.294 7.026 1.00 98.88 86 LYS A CA 1
ATOM 693 C C . LYS A 1 86 ? -7.717 5.201 5.945 1.00 98.88 86 LYS A C 1
ATOM 695 O O . LYS A 1 86 ? -7.900 4.910 4.770 1.00 98.88 86 LYS A O 1
ATOM 700 N N . GLY A 1 87 ? -6.968 6.239 6.320 1.00 98.88 87 GLY A N 1
ATOM 701 C CA . GLY A 1 87 ? -6.338 7.138 5.351 1.00 98.88 87 GLY A CA 1
ATOM 702 C C . GLY A 1 87 ? -5.320 6.435 4.441 1.00 98.88 87 GLY A C 1
ATOM 703 O O . GLY A 1 87 ? -5.254 6.732 3.251 1.00 98.88 87 GLY A O 1
ATOM 704 N N . ALA A 1 88 ? -4.557 5.466 4.952 1.00 98.94 88 ALA A N 1
ATOM 705 C CA . ALA A 1 88 ? -3.670 4.662 4.108 1.00 98.94 88 ALA A CA 1
ATOM 706 C C . ALA A 1 88 ? -4.482 3.741 3.178 1.00 98.94 88 ALA A C 1
ATOM 708 O O . ALA A 1 88 ? -4.151 3.577 2.005 1.00 98.94 88 ALA A O 1
ATOM 709 N N . ALA A 1 89 ? -5.582 3.170 3.678 1.00 98.94 89 ALA A N 1
ATOM 710 C CA . ALA A 1 89 ? -6.450 2.290 2.904 1.00 98.94 89 ALA A CA 1
ATOM 711 C C . ALA A 1 89 ? -7.198 3.042 1.794 1.00 98.94 89 ALA A C 1
ATOM 713 O O . ALA A 1 89 ? -7.378 2.489 0.713 1.00 98.94 89 ALA A O 1
ATOM 714 N N . GLU A 1 90 ? -7.584 4.300 2.020 1.00 98.94 90 GLU A N 1
ATOM 715 C CA . GLU A 1 90 ? -8.137 5.193 0.995 1.00 98.94 90 GLU A CA 1
ATOM 716 C C . GLU A 1 90 ? -7.142 5.418 -0.149 1.00 98.94 90 GLU A C 1
ATOM 718 O O . GLU A 1 90 ? -7.524 5.307 -1.316 1.00 98.94 90 GLU A O 1
ATOM 723 N N . PHE A 1 91 ? -5.864 5.656 0.172 1.00 98.94 91 PHE A N 1
ATOM 724 C CA . PHE A 1 91 ? -4.812 5.753 -0.840 1.00 98.94 91 PHE A CA 1
ATOM 725 C C . PHE A 1 91 ? -4.662 4.436 -1.609 1.00 98.94 91 PHE A C 1
ATOM 727 O O . PHE A 1 91 ? -4.719 4.435 -2.836 1.00 98.94 91 PHE A O 1
ATOM 734 N N . CYS A 1 92 ? -4.537 3.301 -0.911 1.00 98.88 92 CYS A N 1
ATOM 735 C CA . CYS A 1 92 ? -4.404 1.990 -1.551 1.00 98.88 92 CYS A CA 1
ATOM 736 C C . CYS A 1 92 ? -5.608 1.653 -2.445 1.00 98.88 92 CYS A C 1
ATOM 738 O O . CYS A 1 92 ? -5.417 1.195 -3.567 1.00 98.88 92 CYS A O 1
ATOM 740 N N . LEU A 1 93 ? -6.839 1.916 -1.994 1.00 98.81 93 LEU A N 1
ATOM 741 C CA . LEU A 1 93 ? -8.055 1.730 -2.792 1.00 98.81 93 LEU A CA 1
ATOM 742 C C . LEU A 1 93 ? -8.019 2.525 -4.097 1.00 98.81 93 LEU A C 1
ATOM 744 O O . LEU A 1 93 ? -8.461 2.020 -5.125 1.00 98.81 93 LEU A O 1
ATOM 748 N N . ALA A 1 94 ? -7.519 3.759 -4.047 1.00 98.75 94 ALA A N 1
ATOM 749 C CA . ALA A 1 94 ? -7.445 4.635 -5.207 1.00 98.75 94 ALA A CA 1
ATOM 750 C C . ALA A 1 94 ? -6.216 4.361 -6.095 1.00 98.75 94 ALA A C 1
ATOM 752 O O . ALA A 1 94 ? -6.225 4.705 -7.274 1.00 98.75 94 ALA A O 1
ATOM 753 N N . TRP A 1 95 ? -5.172 3.737 -5.539 1.00 98.69 95 TRP A N 1
ATOM 754 C CA . TRP A 1 95 ? -3.969 3.311 -6.259 1.00 98.69 95 TRP A CA 1
ATOM 755 C C . TRP A 1 95 ? -4.179 2.017 -7.052 1.00 98.69 95 TRP A C 1
ATOM 757 O O . TRP A 1 95 ? -3.550 1.811 -8.090 1.00 98.69 95 TRP A O 1
ATOM 767 N N . LEU A 1 96 ? -5.062 1.140 -6.572 1.00 98.69 96 LEU A N 1
ATOM 768 C CA . LEU A 1 96 ? -5.414 -0.097 -7.259 1.00 98.69 96 LEU A CA 1
ATOM 769 C C . LEU A 1 96 ? -6.152 0.189 -8.570 1.00 98.69 96 LEU A C 1
ATOM 771 O O . LEU A 1 96 ? -7.158 0.897 -8.604 1.00 98.69 96 LEU A O 1
ATOM 775 N N . ILE A 1 97 ? -5.700 -0.456 -9.642 1.00 98.06 97 ILE A N 1
ATOM 776 C CA . ILE A 1 97 ? -6.327 -0.394 -10.964 1.00 98.06 97 ILE A CA 1
ATOM 777 C C . ILE A 1 97 ? -6.742 -1.795 -11.433 1.00 98.06 97 ILE A C 1
ATOM 779 O O . ILE A 1 97 ? -6.180 -2.789 -10.964 1.00 98.06 97 ILE A O 1
ATOM 783 N N . PRO A 1 98 ? -7.705 -1.918 -12.365 1.00 97.81 98 PRO A N 1
ATOM 784 C CA . PRO A 1 98 ? -8.001 -3.195 -13.004 1.00 97.81 98 PRO A CA 1
ATOM 785 C C . PRO A 1 98 ? -6.775 -3.744 -13.747 1.00 97.81 98 PRO A C 1
ATOM 787 O O . PRO A 1 98 ? -6.181 -3.055 -14.575 1.00 97.81 98 PRO A O 1
ATOM 790 N N . GLY A 1 99 ? -6.421 -4.990 -13.456 1.00 94.50 99 GLY A N 1
ATOM 791 C CA . GLY A 1 99 ? -5.368 -5.762 -14.104 1.00 94.50 99 GLY A CA 1
ATOM 792 C C . GLY A 1 99 ? -5.918 -6.982 -14.856 1.00 94.50 99 GLY A C 1
ATOM 793 O O . GLY A 1 99 ? -7.107 -7.021 -15.199 1.00 94.50 99 GLY A O 1
ATOM 794 N N . PRO A 1 100 ? -5.063 -7.986 -15.128 1.00 87.44 100 PRO A N 1
ATOM 795 C CA . PRO A 1 100 ? -5.463 -9.222 -15.794 1.00 87.44 100 PRO A CA 1
ATOM 796 C C . PRO A 1 100 ? -6.618 -9.934 -15.079 1.00 87.44 100 PRO A C 1
ATOM 798 O O . PRO A 1 100 ? -6.710 -9.942 -13.849 1.00 87.44 100 PRO A O 1
ATOM 801 N N . ASP A 1 101 ? -7.514 -10.524 -15.870 1.00 87.44 101 ASP A N 1
ATOM 802 C CA . ASP A 1 101 ? -8.631 -11.351 -15.394 1.00 87.44 101 ASP A CA 1
ATOM 803 C C . ASP A 1 101 ? -9.568 -10.655 -14.387 1.00 87.44 101 ASP A C 1
ATOM 805 O O . ASP A 1 101 ? -10.252 -11.299 -13.595 1.00 87.44 101 ASP A O 1
ATOM 809 N N . GLY A 1 102 ? -9.621 -9.318 -14.422 1.00 92.06 102 GLY A N 1
ATOM 810 C CA . GLY A 1 102 ? -10.505 -8.513 -13.575 1.00 92.06 102 GLY A CA 1
ATOM 811 C C . GLY A 1 102 ? -10.042 -8.354 -12.123 1.00 92.06 102 GLY A C 1
ATOM 812 O O . GLY A 1 102 ? -10.796 -7.795 -11.317 1.00 92.06 102 GLY A O 1
ATOM 813 N N . HIS A 1 103 ? -8.829 -8.809 -11.796 1.00 97.50 103 HIS A N 1
ATOM 814 C CA . HIS A 1 103 ? -8.191 -8.562 -10.505 1.00 97.50 103 HIS A CA 1
ATOM 815 C C . HIS A 1 103 ? -7.724 -7.109 -10.387 1.00 97.50 103 HIS A C 1
ATOM 817 O O . HIS A 1 103 ? -7.569 -6.401 -11.380 1.00 97.50 103 HIS A O 1
ATOM 823 N N . LEU A 1 104 ? -7.498 -6.655 -9.160 1.00 98.50 104 LEU A N 1
ATOM 824 C CA . LEU A 1 104 ? -6.914 -5.359 -8.850 1.00 98.50 104 LEU A CA 1
ATOM 825 C C . LEU A 1 104 ? -5.405 -5.505 -8.649 1.00 98.50 104 LEU A C 1
ATOM 827 O O . LEU A 1 104 ? -4.953 -6.385 -7.916 1.00 98.50 104 LEU A O 1
ATOM 831 N N . VAL A 1 105 ? -4.643 -4.623 -9.290 1.00 98.56 105 VAL A N 1
ATOM 832 C CA . VAL A 1 105 ? -3.176 -4.603 -9.273 1.00 98.56 105 VAL A CA 1
ATOM 833 C C . VAL A 1 105 ? -2.659 -3.213 -8.909 1.00 98.56 105 VAL A C 1
ATOM 835 O O . VAL A 1 105 ? -3.353 -2.214 -9.101 1.00 98.56 105 VAL A O 1
ATOM 838 N N . THR A 1 106 ? -1.423 -3.137 -8.420 1.00 98.44 106 THR A N 1
ATOM 839 C CA . THR A 1 106 ? -0.661 -1.884 -8.318 1.00 98.44 106 THR A CA 1
ATOM 840 C C . THR A 1 106 ? 0.190 -1.680 -9.567 1.00 98.44 106 THR A C 1
ATOM 842 O O . THR A 1 106 ? 0.755 -2.641 -10.089 1.00 98.44 106 THR A O 1
ATOM 845 N N . ALA A 1 107 ? 0.286 -0.442 -10.060 1.00 96.56 107 ALA A N 1
ATOM 846 C CA . ALA A 1 107 ? 1.127 -0.094 -11.204 1.00 96.56 107 ALA A CA 1
ATOM 847 C C . ALA A 1 107 ? 1.546 1.393 -11.156 1.00 96.56 107 ALA A C 1
ATOM 849 O O . ALA A 1 107 ? 0.672 2.259 -11.165 1.00 96.56 107 ALA A O 1
ATOM 850 N N . PRO A 1 108 ? 2.852 1.720 -11.173 1.00 96.25 108 PRO A N 1
ATOM 851 C CA . PRO A 1 108 ? 3.987 0.802 -11.090 1.00 96.25 108 PRO A CA 1
ATOM 852 C C . PRO A 1 108 ? 4.061 0.095 -9.729 1.00 96.25 108 PRO A C 1
ATOM 854 O O . PRO A 1 108 ? 3.561 0.600 -8.726 1.00 96.25 108 PRO A O 1
ATOM 857 N N . SER A 1 109 ? 4.697 -1.073 -9.718 1.00 97.06 109 SER A N 1
ATOM 858 C CA . SER A 1 109 ? 4.954 -1.876 -8.522 1.00 97.06 109 SER A CA 1
ATOM 859 C C . SER A 1 109 ? 6.404 -2.351 -8.501 1.00 97.06 109 SER A C 1
ATOM 861 O O . SER A 1 109 ? 6.964 -2.704 -9.545 1.00 97.06 109 SER A O 1
ATOM 863 N N . THR A 1 110 ? 7.004 -2.372 -7.314 1.00 96.00 110 THR A N 1
ATOM 864 C CA . THR A 1 110 ? 8.358 -2.876 -7.069 1.00 96.00 110 THR A CA 1
ATOM 865 C C . THR A 1 110 ? 8.328 -4.008 -6.056 1.00 96.00 110 THR A C 1
ATOM 867 O O . THR A 1 110 ? 7.421 -4.108 -5.232 1.00 96.00 110 THR A O 1
ATOM 870 N N . SER A 1 111 ? 9.344 -4.862 -6.111 1.00 95.44 111 SER A N 1
ATOM 871 C CA . SER A 1 111 ? 9.741 -5.647 -4.950 1.00 95.44 111 SER A CA 1
ATOM 872 C C . SER A 1 111 ? 10.999 -5.003 -4.395 1.00 95.44 111 SER A C 1
ATOM 874 O O . SER A 1 111 ? 11.934 -4.766 -5.162 1.00 95.44 111 SER A O 1
ATOM 876 N N . THR A 1 112 ? 10.985 -4.637 -3.109 1.00 92.94 112 THR A N 1
ATOM 877 C CA . THR A 1 112 ? 11.975 -3.716 -2.523 1.00 92.94 112 THR A CA 1
ATOM 878 C C . THR A 1 112 ? 13.399 -4.087 -2.932 1.00 92.94 112 THR A C 1
ATOM 880 O O . THR A 1 112 ? 13.905 -5.135 -2.542 1.00 92.94 112 THR A O 1
ATOM 883 N N . GLU A 1 113 ? 14.027 -3.198 -3.709 1.00 93.38 113 GLU A N 1
ATOM 884 C CA . GLU A 1 113 ? 15.415 -3.277 -4.172 1.00 93.38 113 GLU A CA 1
ATOM 885 C C . GLU A 1 113 ? 15.802 -4.443 -5.084 1.00 93.38 113 GLU A C 1
ATOM 887 O O . GLU A 1 113 ? 16.966 -4.513 -5.489 1.00 93.38 113 GLU A O 1
ATOM 892 N N . ASN A 1 114 ? 14.856 -5.299 -5.456 1.00 95.38 114 ASN A N 1
ATOM 893 C CA . ASN A 1 114 ? 15.120 -6.438 -6.316 1.00 95.38 114 ASN A CA 1
ATOM 894 C C . ASN A 1 114 ? 14.823 -6.112 -7.791 1.00 95.38 114 ASN A C 1
ATOM 896 O O . ASN A 1 114 ? 14.182 -5.112 -8.131 1.00 95.38 114 ASN A O 1
ATOM 900 N N . SER A 1 115 ? 15.319 -6.956 -8.689 1.00 96.00 115 SER A N 1
ATOM 901 C CA . SER A 1 115 ? 15.129 -6.831 -10.133 1.00 96.00 115 SER A CA 1
ATOM 902 C C . SER A 1 115 ? 14.819 -8.185 -10.750 1.00 96.00 115 SER A C 1
ATOM 904 O O . SER A 1 115 ? 15.046 -9.224 -10.138 1.00 96.00 115 SER A O 1
ATOM 906 N N . PHE A 1 116 ? 14.308 -8.175 -11.972 1.00 96.50 116 PHE A N 1
ATOM 907 C CA . PHE A 1 116 ? 13.973 -9.379 -12.719 1.00 96.50 116 PHE A CA 1
ATOM 908 C C . PHE A 1 116 ? 14.416 -9.252 -14.177 1.00 96.50 116 PHE A C 1
ATOM 910 O O . PHE A 1 116 ? 14.622 -8.145 -14.678 1.00 96.50 116 PHE A O 1
ATOM 917 N N . PHE A 1 117 ? 14.558 -10.377 -14.876 1.00 96.88 117 PHE A N 1
ATOM 918 C CA . PHE A 1 117 ? 14.719 -10.380 -16.327 1.00 96.88 117 PHE A CA 1
ATOM 919 C C . PHE A 1 117 ? 13.358 -10.422 -17.022 1.00 96.88 117 PHE A C 1
ATOM 921 O O . PHE A 1 117 ? 12.533 -11.300 -16.759 1.00 96.88 117 PHE A O 1
ATOM 928 N N . THR A 1 118 ? 13.142 -9.491 -17.944 1.00 94.25 118 THR A N 1
ATOM 929 C CA . THR A 1 118 ? 12.011 -9.493 -18.873 1.00 94.25 118 THR A CA 1
ATOM 930 C C . THR A 1 118 ? 12.102 -10.679 -19.847 1.00 94.25 118 THR A C 1
ATOM 932 O O . THR A 1 118 ? 13.167 -11.290 -19.983 1.00 94.25 118 THR A O 1
ATOM 935 N N . PRO A 1 119 ? 11.018 -11.023 -20.573 1.00 90.75 119 PRO A N 1
ATOM 936 C CA . PRO A 1 119 ? 11.033 -12.140 -21.526 1.00 90.75 119 PRO A CA 1
ATOM 937 C C . PRO A 1 119 ? 12.088 -12.030 -22.640 1.00 90.75 119 PRO A C 1
ATOM 939 O O . PRO A 1 119 ? 12.535 -13.047 -23.162 1.00 90.75 119 PRO A O 1
ATOM 942 N N . ASP A 1 120 ? 12.507 -10.815 -22.997 1.00 93.38 120 ASP A N 1
ATOM 943 C CA . ASP A 1 120 ? 13.584 -10.532 -23.955 1.00 93.38 120 ASP A CA 1
ATOM 944 C C . ASP A 1 120 ? 14.986 -10.473 -23.310 1.00 93.38 120 ASP A C 1
ATOM 946 O O . ASP A 1 120 ? 15.971 -10.191 -23.989 1.00 93.38 120 ASP A O 1
ATOM 950 N N . GLY A 1 121 ? 15.097 -10.785 -22.014 1.00 93.06 121 GLY A N 1
ATOM 951 C CA . GLY A 1 121 ? 16.360 -10.936 -21.289 1.00 93.06 121 GLY A CA 1
ATOM 952 C C . GLY A 1 121 ? 16.952 -9.641 -20.730 1.00 93.06 121 GLY A C 1
ATOM 953 O O . GLY A 1 121 ? 18.081 -9.663 -20.240 1.00 93.06 121 GLY A O 1
ATOM 954 N N . GLN A 1 122 ? 16.226 -8.522 -20.779 1.00 94.88 122 GLN A N 1
ATOM 955 C CA . GLN A 1 122 ? 16.668 -7.255 -20.191 1.00 94.88 122 GLN A CA 1
ATOM 956 C C . GLN A 1 122 ? 16.359 -7.206 -18.692 1.00 94.88 122 GLN A C 1
ATOM 958 O O . GLN A 1 122 ? 15.371 -7.766 -18.230 1.00 94.88 122 GLN A O 1
ATOM 963 N N . ALA A 1 123 ? 17.200 -6.529 -17.910 1.00 94.19 123 ALA A N 1
ATOM 964 C CA . ALA A 1 123 ? 16.918 -6.317 -16.493 1.00 94.19 123 ALA A CA 1
ATOM 965 C C . ALA A 1 123 ? 15.887 -5.190 -16.315 1.00 94.19 123 ALA A C 1
ATOM 967 O O . ALA A 1 123 ? 16.069 -4.090 -16.839 1.00 94.19 123 ALA A O 1
ATOM 968 N N . ALA A 1 124 ? 14.841 -5.449 -15.536 1.00 95.25 124 ALA A N 1
ATOM 969 C CA . ALA A 1 124 ? 13.805 -4.490 -15.175 1.00 95.25 124 ALA A CA 1
ATOM 970 C C . ALA A 1 124 ? 13.545 -4.498 -13.662 1.00 95.25 124 ALA A C 1
ATOM 972 O O . ALA A 1 124 ? 13.879 -5.447 -12.953 1.00 95.25 124 ALA A O 1
ATOM 973 N N . GLN A 1 125 ? 12.981 -3.397 -13.163 1.00 93.56 125 GLN A N 1
ATOM 974 C CA . GLN A 1 125 ? 12.753 -3.176 -11.728 1.00 93.56 125 GLN A CA 1
ATOM 975 C C . GLN A 1 125 ? 11.286 -2.872 -11.397 1.00 93.56 125 GLN A C 1
ATOM 977 O O . GLN A 1 125 ? 10.860 -3.048 -10.259 1.00 93.56 125 GLN A O 1
ATOM 982 N N . LEU A 1 126 ? 10.513 -2.410 -12.384 1.00 95.12 126 LEU A N 1
ATOM 983 C CA . LEU A 1 126 ? 9.101 -2.068 -12.236 1.00 95.12 126 LEU A CA 1
ATOM 984 C C . LEU A 1 126 ? 8.235 -3.110 -12.935 1.00 95.12 126 LEU A C 1
ATOM 986 O O . LEU A 1 126 ? 8.509 -3.499 -14.068 1.00 95.12 126 LEU A O 1
ATOM 990 N N . SER A 1 127 ? 7.158 -3.508 -12.275 1.00 94.88 127 SER A N 1
ATOM 991 C CA . SER A 1 127 ? 6.148 -4.426 -12.799 1.00 94.88 127 SER A CA 1
ATOM 992 C C . SER A 1 127 ? 4.753 -3.978 -12.348 1.00 94.88 127 SER A C 1
ATOM 994 O O . SER A 1 127 ? 4.544 -2.799 -12.039 1.00 94.88 127 SER A O 1
ATOM 996 N N . ILE A 1 128 ? 3.808 -4.916 -12.301 1.00 96.69 128 ILE A N 1
ATOM 997 C CA . ILE A 1 128 ? 2.512 -4.748 -11.647 1.00 96.69 128 ILE A CA 1
ATOM 998 C C . ILE A 1 128 ? 2.365 -5.778 -10.527 1.00 96.69 128 ILE A C 1
ATOM 1000 O O . ILE A 1 128 ? 2.881 -6.889 -10.661 1.00 96.69 128 ILE A O 1
ATOM 1004 N N . ALA A 1 129 ? 1.634 -5.425 -9.469 1.00 97.25 129 ALA A N 1
ATOM 1005 C CA . ALA A 1 129 ? 1.238 -6.329 -8.386 1.00 97.25 129 ALA A CA 1
ATOM 1006 C C . ALA A 1 129 ? 2.358 -7.256 -7.881 1.00 97.25 129 ALA A C 1
ATOM 1008 O O . ALA A 1 129 ? 2.228 -8.481 -7.930 1.00 97.25 129 ALA A O 1
ATOM 1009 N N . SER A 1 130 ? 3.460 -6.681 -7.388 1.00 97.38 130 SER A N 1
ATOM 1010 C CA . SER A 1 130 ? 4.433 -7.468 -6.630 1.00 97.38 130 SER A CA 1
ATOM 1011 C C . SER A 1 130 ? 3.736 -8.174 -5.464 1.00 97.38 130 SER A C 1
ATOM 1013 O O . SER A 1 130 ? 2.771 -7.661 -4.880 1.00 97.38 130 SER A O 1
ATOM 1015 N N . ALA A 1 131 ? 4.230 -9.354 -5.093 1.00 97.00 131 ALA A N 1
ATOM 1016 C CA . ALA A 1 131 ? 3.675 -10.084 -3.958 1.00 97.00 131 ALA A CA 1
ATOM 1017 C C . ALA A 1 131 ? 3.774 -9.267 -2.657 1.00 97.00 131 ALA A C 1
ATOM 1019 O O . ALA A 1 131 ? 2.910 -9.390 -1.788 1.00 97.00 131 ALA A O 1
ATOM 1020 N N . GLN A 1 132 ? 4.784 -8.395 -2.543 1.00 97.38 132 GLN A N 1
ATOM 1021 C CA . GLN A 1 132 ? 4.933 -7.463 -1.428 1.00 97.38 132 GLN A CA 1
ATOM 1022 C C . GLN A 1 132 ? 3.769 -6.462 -1.357 1.00 97.38 132 GLN A C 1
ATOM 1024 O O . GLN A 1 132 ? 3.149 -6.333 -0.299 1.00 97.38 132 GLN A O 1
ATOM 1029 N N . ASP A 1 133 ? 3.442 -5.787 -2.464 1.00 98.12 133 ASP A N 1
ATOM 1030 C CA . ASP A 1 133 ? 2.342 -4.817 -2.511 1.00 98.12 133 ASP A CA 1
ATOM 1031 C C . ASP A 1 133 ? 1.013 -5.482 -2.153 1.00 98.12 133 ASP A C 1
ATOM 1033 O O . ASP A 1 133 ? 0.274 -4.995 -1.295 1.00 98.12 133 ASP A O 1
ATOM 1037 N N . MET A 1 134 ? 0.721 -6.626 -2.783 1.00 97.81 134 MET A N 1
ATOM 1038 C CA . MET A 1 134 ? -0.532 -7.349 -2.557 1.00 97.81 134 MET A CA 1
ATOM 1039 C C . MET A 1 134 ? -0.668 -7.784 -1.096 1.00 97.81 134 MET A C 1
ATOM 1041 O O . MET A 1 134 ? -1.747 -7.652 -0.521 1.00 97.81 134 MET A O 1
ATOM 1045 N N . ALA A 1 135 ? 0.426 -8.219 -0.465 1.00 97.06 135 ALA A N 1
ATOM 1046 C CA . ALA A 1 135 ? 0.431 -8.600 0.944 1.00 97.06 135 ALA A CA 1
ATOM 1047 C C . ALA A 1 135 ? 0.122 -7.430 1.880 1.00 97.06 135 ALA A C 1
ATOM 1049 O O . ALA A 1 135 ? -0.719 -7.548 2.772 1.00 97.06 135 ALA A O 1
ATOM 1050 N N . LEU A 1 136 ? 0.805 -6.302 1.672 1.00 98.06 136 LEU A N 1
ATOM 1051 C CA . LEU A 1 136 ? 0.678 -5.111 2.510 1.00 98.06 136 LEU A CA 1
ATOM 1052 C C . LEU A 1 136 ? -0.724 -4.509 2.411 1.00 98.06 136 LEU A C 1
ATOM 1054 O O . LEU A 1 136 ? -1.335 -4.187 3.431 1.00 98.06 136 LEU A O 1
ATOM 1058 N N . ILE A 1 137 ? -1.264 -4.414 1.194 1.00 98.44 137 ILE A N 1
ATOM 1059 C CA . ILE A 1 137 ? -2.627 -3.924 0.969 1.00 98.44 137 ILE A CA 1
ATOM 1060 C C . ILE A 1 137 ? -3.647 -4.887 1.582 1.00 98.44 137 ILE A C 1
ATOM 1062 O O . ILE A 1 137 ? -4.580 -4.447 2.257 1.00 98.44 137 ILE A O 1
ATOM 1066 N N . TRP A 1 138 ? -3.470 -6.198 1.393 1.00 97.75 138 TRP A N 1
ATOM 1067 C CA . TRP A 1 138 ? -4.365 -7.200 1.967 1.00 97.75 138 TRP A CA 1
ATOM 1068 C C . TRP A 1 138 ? -4.408 -7.117 3.498 1.00 97.75 138 TRP A C 1
ATOM 1070 O O . TRP A 1 138 ? -5.494 -7.186 4.086 1.00 97.75 138 TRP A O 1
ATOM 1080 N N . ASP A 1 139 ? -3.257 -6.930 4.150 1.00 97.31 139 ASP A N 1
ATOM 1081 C CA . ASP A 1 139 ? -3.167 -6.792 5.605 1.00 97.31 139 ASP A CA 1
ATOM 1082 C C . ASP A 1 139 ? -3.849 -5.521 6.104 1.00 97.31 139 ASP A C 1
ATOM 1084 O O . ASP A 1 139 ? -4.707 -5.583 6.987 1.00 97.31 139 ASP A O 1
ATOM 1088 N N . LEU A 1 140 ? -3.537 -4.381 5.483 1.00 98.44 140 LEU A N 1
ATOM 1089 C CA . LEU A 1 140 ? -4.140 -3.095 5.810 1.00 98.44 140 LEU A CA 1
ATOM 1090 C C . LEU A 1 140 ? -5.666 -3.148 5.691 1.00 98.44 140 LEU A C 1
ATOM 1092 O O . LEU A 1 140 ? -6.381 -2.727 6.603 1.00 98.44 140 LEU A O 1
ATOM 1096 N N . PHE A 1 141 ? -6.171 -3.709 4.592 1.00 98.56 141 PHE A N 1
ATOM 1097 C CA . PHE A 1 141 ? -7.601 -3.877 4.359 1.00 98.56 141 PHE A CA 1
ATOM 1098 C C . PHE A 1 141 ? -8.235 -4.791 5.406 1.00 98.56 141 PHE A C 1
ATOM 1100 O O . PHE A 1 141 ? -9.293 -4.473 5.946 1.00 98.56 141 PHE A O 1
ATOM 1107 N N . THR A 1 142 ? -7.569 -5.892 5.754 1.00 97.44 142 THR A N 1
ATOM 1108 C CA . THR A 1 142 ? -8.022 -6.807 6.809 1.00 97.44 142 THR A CA 1
ATOM 1109 C C . THR A 1 142 ? -8.117 -6.113 8.167 1.00 97.44 142 THR A C 1
ATOM 1111 O O . THR A 1 142 ? -9.131 -6.260 8.851 1.00 97.44 142 THR A O 1
ATOM 1114 N N . ASN A 1 143 ? -7.111 -5.319 8.534 1.00 97.69 143 ASN A N 1
ATOM 1115 C CA . ASN A 1 143 ? -7.093 -4.581 9.796 1.00 97.69 143 ASN A CA 1
ATOM 1116 C C . ASN A 1 143 ? -8.170 -3.483 9.818 1.00 97.69 143 ASN A C 1
ATOM 1118 O O . ASN A 1 143 ? -8.836 -3.309 10.834 1.00 97.69 143 ASN A O 1
ATOM 1122 N N . CYS A 1 144 ? -8.411 -2.789 8.698 1.00 98.62 144 CYS A N 1
ATOM 1123 C CA . CYS A 1 144 ? -9.480 -1.787 8.596 1.00 98.62 144 CYS A CA 1
ATOM 1124 C C . CYS A 1 144 ? -10.876 -2.402 8.759 1.00 98.62 144 CYS A C 1
ATOM 1126 O O . CYS A 1 144 ? -11.698 -1.858 9.496 1.00 98.62 144 CYS A O 1
ATOM 1128 N N . ILE A 1 145 ? -11.136 -3.543 8.108 1.00 98.50 145 ILE A N 1
ATOM 1129 C CA . ILE A 1 145 ? -12.413 -4.267 8.222 1.00 98.50 145 ILE A CA 1
ATOM 1130 C C . ILE A 1 145 ? -12.656 -4.684 9.676 1.00 98.50 145 ILE A C 1
ATOM 1132 O O . ILE A 1 145 ? -13.744 -4.479 10.217 1.00 98.50 145 ILE A O 1
ATOM 1136 N N . GLU A 1 146 ? -11.634 -5.238 10.329 1.00 98.00 146 GLU A N 1
ATOM 1137 C CA . GLU A 1 146 ? -11.739 -5.689 11.714 1.00 98.00 146 GLU A CA 1
ATOM 1138 C C . GLU A 1 146 ? -11.886 -4.515 12.694 1.00 98.00 146 GLU A C 1
ATOM 1140 O O . GLU A 1 146 ? -12.730 -4.571 13.587 1.00 98.00 146 GLU A O 1
ATOM 1145 N N . ALA A 1 147 ? -11.139 -3.424 12.505 1.00 98.38 147 ALA A N 1
ATOM 1146 C CA . ALA A 1 147 ? -11.273 -2.213 13.311 1.00 98.38 147 ALA A CA 1
ATOM 1147 C C . ALA A 1 147 ? -12.680 -1.606 13.195 1.00 98.38 147 ALA A C 1
ATOM 1149 O O . ALA A 1 147 ? -13.301 -1.299 14.211 1.00 98.38 147 ALA A O 1
ATOM 1150 N N . SER A 1 148 ? -13.215 -1.504 11.974 1.00 98.50 148 SER A N 1
ATOM 1151 C CA . SER A 1 148 ? -14.592 -1.064 11.713 1.00 98.50 148 SER A CA 1
ATOM 1152 C C . SER A 1 148 ? -15.610 -1.935 12.461 1.00 98.50 148 SER A C 1
ATOM 1154 O O . SER A 1 148 ? -16.510 -1.407 13.121 1.00 98.50 148 SER A O 1
ATOM 1156 N N . ARG A 1 149 ? -15.429 -3.264 12.440 1.00 98.38 149 ARG A N 1
ATOM 1157 C CA . ARG A 1 149 ? -16.284 -4.222 13.157 1.00 98.38 149 ARG A CA 1
ATOM 1158 C C . ARG A 1 149 ? -16.222 -4.039 14.674 1.00 98.38 149 ARG A C 1
ATOM 1160 O O . ARG A 1 149 ? -17.266 -4.057 15.318 1.00 98.38 149 ARG A O 1
ATOM 1167 N N . ILE A 1 150 ? -15.024 -3.896 15.238 1.00 98.31 150 ILE A N 1
ATOM 1168 C CA . ILE A 1 150 ? -14.802 -3.733 16.684 1.00 98.31 150 ILE A CA 1
ATOM 1169 C C . ILE A 1 150 ? -15.408 -2.418 17.172 1.00 98.31 150 ILE A C 1
ATOM 1171 O O . ILE A 1 150 ? -16.145 -2.399 18.151 1.00 98.31 150 ILE A O 1
ATOM 1175 N N . LEU A 1 151 ? -15.148 -1.328 16.452 1.00 98.62 151 LEU A N 1
ATOM 1176 C CA . LEU A 1 151 ? -15.595 0.009 16.830 1.00 98.62 151 LEU A CA 1
ATOM 1177 C C . LEU A 1 151 ? -17.069 0.282 16.498 1.00 98.62 151 LEU A C 1
ATOM 1179 O O . LEU A 1 151 ? -17.615 1.278 16.986 1.00 98.62 151 LEU A O 1
ATOM 1183 N N . GLY A 1 152 ? -17.693 -0.548 15.656 1.00 98.44 152 GLY A N 1
ATOM 1184 C CA . GLY A 1 152 ? -19.075 -0.390 15.205 1.00 98.44 152 GLY A CA 1
ATOM 1185 C C . GLY A 1 152 ? -19.292 0.812 14.278 1.00 98.44 152 GLY A C 1
ATOM 1186 O O . GLY A 1 152 ? -20.359 1.421 14.322 1.00 98.44 152 GLY A O 1
ATOM 1187 N N . ILE A 1 153 ? -18.304 1.173 13.452 1.00 98.56 153 ILE A N 1
ATOM 1188 C CA . ILE A 1 153 ? -18.324 2.371 12.583 1.00 98.56 153 ILE A CA 1
ATOM 1189 C C . ILE A 1 153 ? -17.967 2.036 11.129 1.00 98.56 153 ILE A C 1
ATOM 1191 O O . ILE A 1 153 ? -17.401 0.980 10.869 1.00 98.56 153 ILE A O 1
ATOM 1195 N N . ASP A 1 154 ? -18.228 2.958 10.194 1.00 98.19 154 ASP A N 1
ATOM 1196 C CA . ASP A 1 154 ? -17.719 2.921 8.809 1.00 98.19 154 ASP A CA 1
ATOM 1197 C C . ASP A 1 154 ? -18.052 1.641 8.014 1.00 98.19 154 ASP A C 1
ATOM 1199 O O . ASP A 1 154 ? -17.242 1.128 7.240 1.00 98.19 154 ASP A O 1
ATOM 1203 N N . GLN A 1 155 ? -19.268 1.121 8.173 1.00 98.38 155 GLN A N 1
ATOM 1204 C CA . GLN A 1 155 ? -19.703 -0.125 7.537 1.00 98.38 155 GLN A CA 1
ATOM 1205 C C . GLN A 1 155 ? -19.623 -0.067 6.001 1.00 98.38 155 GLN A C 1
ATOM 1207 O O . GLN A 1 155 ? -19.196 -1.038 5.379 1.00 98.38 155 GLN A O 1
ATOM 1212 N N . ASP A 1 156 ? -19.957 1.075 5.393 1.00 98.56 156 ASP A N 1
ATOM 1213 C CA . ASP A 1 156 ? -19.887 1.258 3.935 1.00 98.56 156 ASP A CA 1
ATOM 1214 C C . ASP A 1 156 ? -18.442 1.221 3.419 1.00 98.56 156 ASP A C 1
ATOM 1216 O O . ASP A 1 156 ? -18.142 0.555 2.425 1.00 98.56 156 ASP A O 1
ATOM 1220 N N . PHE A 1 157 ? -17.526 1.891 4.125 1.00 98.62 157 PHE A N 1
ATOM 1221 C CA . PHE A 1 157 ? -16.102 1.865 3.795 1.00 98.62 157 PHE A CA 1
ATOM 1222 C C . PHE A 1 157 ? -15.525 0.457 3.972 1.00 98.62 157 PHE A C 1
ATOM 1224 O O . PHE A 1 157 ? -14.833 -0.045 3.089 1.00 98.62 157 PHE A O 1
ATOM 1231 N N . SER A 1 158 ? -15.870 -0.219 5.070 1.00 98.56 158 SER A N 1
ATOM 1232 C CA . SER A 1 158 ? -15.479 -1.607 5.325 1.00 98.56 158 SER A CA 1
ATOM 1233 C C . SER A 1 158 ? -15.944 -2.546 4.206 1.00 98.56 158 SER A C 1
ATOM 1235 O O . SER A 1 158 ? -15.153 -3.340 3.698 1.00 98.56 158 SER A O 1
ATOM 1237 N N . ALA A 1 159 ? -17.183 -2.393 3.723 1.00 98.69 159 ALA A N 1
ATOM 1238 C CA . ALA A 1 159 ? -17.702 -3.162 2.594 1.00 98.69 159 ALA A CA 1
ATOM 1239 C C . ALA A 1 159 ? -16.951 -2.872 1.279 1.00 98.69 159 ALA A C 1
ATOM 1241 O O . ALA A 1 159 ? -16.659 -3.793 0.510 1.00 98.69 159 ALA A O 1
ATOM 1242 N N . GLN A 1 160 ? -16.602 -1.608 1.016 1.00 98.69 160 GLN A N 1
ATOM 1243 C CA . GLN A 1 160 ? -15.803 -1.221 -0.151 1.00 98.69 160 GLN A CA 1
ATOM 1244 C C . GLN A 1 160 ? -14.403 -1.847 -0.108 1.00 98.69 160 GLN A C 1
ATOM 1246 O O . GLN A 1 160 ? -13.966 -2.461 -1.085 1.00 98.69 160 GLN A O 1
ATOM 1251 N N . VAL A 1 161 ? -13.725 -1.723 1.034 1.00 98.38 161 VAL A N 1
ATOM 1252 C CA . VAL A 1 161 ? -12.403 -2.302 1.289 1.00 98.38 161 VAL A CA 1
ATOM 1253 C C . VAL A 1 161 ? -12.442 -3.823 1.164 1.00 98.38 161 VAL A C 1
ATOM 1255 O O . VAL A 1 161 ? -11.580 -4.407 0.511 1.00 98.38 161 VAL A O 1
ATOM 1258 N N . GLN A 1 162 ? -13.468 -4.477 1.710 1.00 98.56 162 GLN A N 1
ATOM 1259 C CA . GLN A 1 162 ? -13.639 -5.922 1.594 1.00 98.56 162 GLN A CA 1
ATOM 1260 C C . GLN A 1 162 ? -13.767 -6.369 0.135 1.00 98.56 162 GLN A C 1
ATOM 1262 O O . GLN A 1 162 ? -13.052 -7.279 -0.287 1.00 98.56 162 GLN A O 1
ATOM 1267 N N . LYS A 1 163 ? -14.610 -5.695 -0.653 1.00 98.44 163 LYS A N 1
ATOM 1268 C CA . LYS A 1 163 ? -14.787 -5.999 -2.079 1.00 98.44 163 LYS A CA 1
ATOM 1269 C C . LYS A 1 163 ? -13.492 -5.827 -2.875 1.00 98.44 163 LYS A C 1
ATOM 1271 O O . LYS A 1 163 ? -13.245 -6.593 -3.803 1.00 98.44 163 LYS A O 1
ATOM 1276 N N . ALA A 1 164 ? -12.683 -4.820 -2.548 1.00 98.56 164 ALA A N 1
ATOM 1277 C CA . ALA A 1 164 ? -11.382 -4.626 -3.180 1.00 98.56 164 ALA A CA 1
ATOM 1278 C C . ALA A 1 164 ? -10.382 -5.710 -2.754 1.00 98.56 164 ALA A C 1
ATOM 1280 O O . ALA A 1 164 ? -9.726 -6.293 -3.613 1.00 98.56 164 ALA A O 1
ATOM 1281 N N . ARG A 1 165 ? -10.324 -6.041 -1.455 1.00 98.00 165 ARG A N 1
ATOM 1282 C CA . ARG A 1 165 ? -9.455 -7.092 -0.901 1.00 98.00 165 ARG A CA 1
ATOM 1283 C C . ARG A 1 165 ? -9.685 -8.445 -1.570 1.00 98.00 165 ARG A C 1
ATOM 1285 O O . ARG A 1 165 ? -8.726 -9.134 -1.890 1.00 98.00 165 ARG A O 1
ATOM 1292 N N . GLU A 1 166 ? -10.945 -8.813 -1.794 1.00 96.81 166 GLU A N 1
ATOM 1293 C CA . GLU A 1 166 ? -11.338 -10.069 -2.454 1.00 96.81 166 GLU A CA 1
ATOM 1294 C C . GLU A 1 166 ? -10.966 -10.120 -3.944 1.00 96.81 166 GLU A C 1
ATOM 1296 O O . GLU A 1 166 ? -10.970 -11.193 -4.538 1.00 96.81 166 GLU A O 1
ATOM 1301 N N . LYS A 1 167 ? -10.642 -8.971 -4.546 1.00 97.75 167 LYS A N 1
ATOM 1302 C CA . LYS A 1 167 ? -10.234 -8.850 -5.948 1.00 97.75 167 LYS A CA 1
ATOM 1303 C C . LYS A 1 167 ? -8.744 -8.610 -6.136 1.00 97.75 167 LYS A C 1
ATOM 1305 O O . LYS A 1 167 ? -8.323 -8.502 -7.284 1.00 97.75 167 LYS A O 1
ATOM 1310 N N . LEU A 1 168 ? -7.959 -8.471 -5.067 1.00 98.25 168 LEU A N 1
ATOM 1311 C CA . LEU A 1 168 ? -6.511 -8.303 -5.196 1.00 98.25 168 LEU A CA 1
ATOM 1312 C C . LEU A 1 168 ? -5.924 -9.462 -6.000 1.00 98.25 168 LEU A C 1
ATOM 1314 O O . LEU A 1 168 ? -6.380 -10.599 -5.876 1.00 98.25 168 LEU A O 1
ATOM 1318 N N . PHE A 1 169 ? -4.927 -9.160 -6.827 1.00 97.12 169 PHE A N 1
ATOM 1319 C CA . PHE A 1 169 ? -4.209 -10.188 -7.564 1.00 97.12 169 PHE A CA 1
ATOM 1320 C C . PHE A 1 169 ? -3.634 -11.222 -6.579 1.00 97.12 169 PHE A C 1
ATOM 1322 O O . PHE A 1 169 ? -2.922 -10.839 -5.643 1.00 97.12 169 PHE A O 1
ATOM 1329 N N . PRO A 1 170 ? -3.984 -12.512 -6.727 1.00 95.12 170 PRO A N 1
ATOM 1330 C CA . PRO A 1 170 ? -3.630 -13.521 -5.744 1.00 95.12 170 PRO A CA 1
ATOM 1331 C C . PRO A 1 170 ? -2.149 -13.880 -5.838 1.00 95.12 170 PRO A C 1
ATOM 1333 O O . PRO A 1 170 ? -1.490 -13.669 -6.858 1.00 95.12 170 PRO A O 1
ATOM 1336 N N . TYR A 1 171 ? -1.637 -14.480 -4.768 1.00 95.19 171 TYR A N 1
ATOM 1337 C CA . TYR A 1 171 ? -0.342 -15.143 -4.809 1.00 95.19 171 TYR A CA 1
ATOM 1338 C C . TYR A 1 171 ? -0.319 -16.247 -5.864 1.00 95.19 171 TYR A C 1
ATOM 1340 O O . TYR A 1 171 ? -1.335 -16.866 -6.163 1.00 95.19 171 TYR A O 1
ATOM 1348 N N . GLN A 1 172 ? 0.866 -16.488 -6.415 1.00 95.12 172 GLN A N 1
ATOM 1349 C CA . GLN A 1 172 ? 1.092 -17.479 -7.458 1.00 95.12 172 GLN A CA 1
ATOM 1350 C C . GLN A 1 172 ? 2.249 -18.388 -7.056 1.00 95.12 172 GLN A C 1
ATOM 1352 O O . GLN A 1 172 ? 3.230 -17.936 -6.457 1.00 95.12 172 GLN A O 1
ATOM 1357 N N . VAL A 1 173 ? 2.155 -19.665 -7.422 1.00 96.44 173 VAL A N 1
ATOM 1358 C CA . VAL A 1 173 ? 3.287 -20.595 -7.337 1.00 96.44 173 VAL A CA 1
ATOM 1359 C C . VAL A 1 173 ? 4.043 -20.553 -8.661 1.00 96.44 173 VAL A C 1
ATOM 1361 O O . VAL A 1 173 ? 3.454 -20.694 -9.732 1.00 96.44 173 VAL A O 1
ATOM 1364 N N . GLY A 1 174 ? 5.346 -20.317 -8.599 1.00 95.75 174 GLY A N 1
ATOM 1365 C CA . GLY A 1 174 ? 6.236 -20.339 -9.751 1.00 95.75 174 GLY A CA 1
ATOM 1366 C C . GLY A 1 174 ? 6.571 -21.757 -10.206 1.00 95.75 174 GLY A C 1
ATOM 1367 O O . GLY A 1 174 ? 6.266 -22.754 -9.546 1.00 95.75 174 GLY A O 1
ATOM 1368 N N . SER A 1 175 ? 7.243 -21.851 -11.347 1.00 95.50 175 SER A N 1
ATOM 1369 C CA . SER A 1 175 ? 7.635 -23.116 -11.978 1.00 95.50 175 SER A CA 1
ATOM 1370 C C . SER A 1 175 ? 8.581 -23.985 -11.138 1.00 95.50 175 SER A C 1
ATOM 1372 O O . SER A 1 175 ? 8.680 -25.185 -11.391 1.00 95.50 175 SER A O 1
ATOM 1374 N N . GLN A 1 176 ? 9.243 -23.421 -10.122 1.00 93.69 176 GLN A N 1
ATOM 1375 C CA . GLN A 1 176 ? 10.125 -24.141 -9.194 1.00 93.69 176 GLN A CA 1
ATOM 1376 C C . GLN A 1 176 ? 9.433 -24.474 -7.859 1.00 93.69 176 GLN A C 1
ATOM 1378 O O . GLN A 1 176 ? 10.082 -24.949 -6.929 1.00 93.69 176 GLN A O 1
ATOM 1383 N N . GLY A 1 177 ? 8.120 -24.239 -7.744 1.00 94.62 177 GLY A N 1
ATOM 1384 C CA . GLY A 1 177 ? 7.362 -24.437 -6.504 1.00 94.62 177 GLY A CA 1
ATOM 1385 C C . GLY A 1 177 ? 7.522 -23.305 -5.482 1.00 94.62 177 GLY A C 1
ATOM 1386 O O . GLY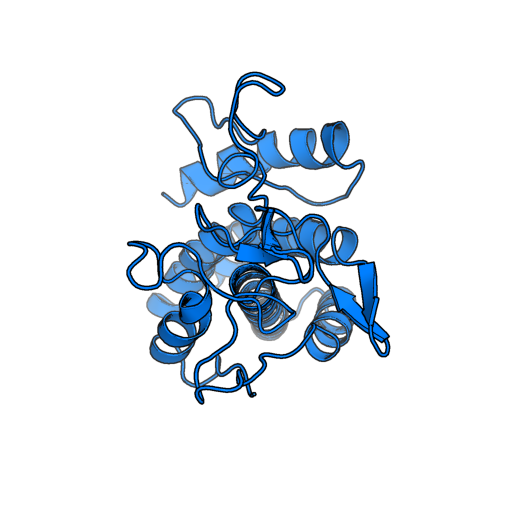 A 1 177 ? 7.046 -23.429 -4.355 1.00 94.62 177 GLY A O 1
ATOM 1387 N N . GLN A 1 178 ? 8.189 -22.214 -5.857 1.00 94.00 178 GLN A N 1
ATOM 1388 C CA . GLN A 1 178 ? 8.401 -21.027 -5.036 1.00 94.00 178 GLN A CA 1
ATOM 1389 C C . GLN A 1 178 ? 7.189 -20.086 -5.072 1.00 94.00 178 GLN A C 1
ATOM 1391 O O . GLN A 1 178 ? 6.437 -20.076 -6.045 1.00 94.00 178 GLN A O 1
ATOM 1396 N N . LEU A 1 179 ? 7.009 -19.258 -4.040 1.00 95.44 179 LEU A N 1
ATOM 1397 C CA . LEU A 1 179 ? 6.086 -18.124 -4.124 1.00 95.44 179 LEU A CA 1
ATOM 1398 C C . LEU A 1 179 ? 6.662 -17.103 -5.115 1.00 95.44 179 LEU A C 1
ATOM 1400 O O . LEU A 1 179 ? 7.808 -16.693 -4.951 1.00 95.44 179 LEU A O 1
ATOM 1404 N N . GLN A 1 180 ? 5.895 -16.701 -6.130 1.00 96.56 180 GLN A N 1
ATOM 1405 C CA . GLN A 1 180 ? 6.370 -15.702 -7.091 1.00 96.56 180 GLN A CA 1
ATOM 1406 C C . GLN A 1 180 ? 6.536 -14.333 -6.416 1.00 96.56 180 GLN A C 1
ATOM 1408 O O . GLN A 1 180 ? 5.652 -13.878 -5.690 1.00 96.56 180 GLN A O 1
ATOM 1413 N N . GLU A 1 181 ? 7.662 -13.663 -6.672 1.00 96.31 181 GLU A N 1
ATOM 1414 C CA . GLU A 1 181 ? 7.931 -12.318 -6.148 1.00 96.31 181 GLU A CA 1
ATOM 1415 C C . GLU A 1 181 ? 7.202 -11.216 -6.932 1.00 96.31 181 GLU A C 1
ATOM 1417 O O . GLU A 1 181 ? 6.778 -10.203 -6.364 1.00 96.31 181 GLU A O 1
ATOM 1422 N N . TRP A 1 182 ? 6.978 -11.456 -8.223 1.00 96.44 182 TRP A N 1
ATOM 1423 C CA . TRP A 1 182 ? 6.234 -10.590 -9.135 1.00 96.44 182 TRP A CA 1
ATOM 1424 C C . TRP A 1 182 ? 4.991 -11.303 -9.678 1.00 96.44 182 TRP A C 1
ATOM 1426 O O . TRP A 1 182 ? 4.825 -12.505 -9.507 1.00 96.44 182 TRP A O 1
ATOM 1436 N N . SER A 1 183 ? 4.121 -10.561 -10.366 1.00 94.81 183 SER A N 1
ATOM 1437 C CA . SER A 1 183 ? 2.893 -11.094 -10.987 1.00 94.81 183 SER A CA 1
ATOM 1438 C C . SER A 1 183 ? 3.124 -12.060 -12.156 1.00 94.81 183 SER A C 1
ATOM 1440 O O . SER A 1 183 ? 2.181 -12.680 -12.648 1.00 94.81 183 SER A O 1
ATOM 1442 N N . VAL A 1 184 ? 4.368 -12.177 -12.614 1.00 94.81 184 VAL A N 1
ATOM 1443 C CA . VAL A 1 184 ? 4.821 -13.127 -13.628 1.00 94.81 184 VAL A CA 1
ATOM 1444 C C . VAL A 1 184 ? 6.010 -13.882 -13.042 1.00 94.81 184 VAL A C 1
ATOM 1446 O O . VAL A 1 184 ? 6.823 -13.290 -12.329 1.00 94.81 184 VAL A O 1
ATOM 1449 N N . ASP A 1 185 ? 6.138 -15.164 -13.390 1.00 95.81 185 ASP A N 1
ATOM 1450 C CA . ASP A 1 185 ? 7.265 -16.032 -13.020 1.00 95.81 185 ASP A CA 1
ATOM 1451 C C . ASP A 1 185 ? 8.548 -15.626 -13.772 1.00 95.81 185 ASP A C 1
ATOM 1453 O O . ASP A 1 185 ? 9.034 -16.321 -14.668 1.00 95.81 185 ASP A O 1
ATOM 1457 N N . PHE A 1 186 ? 9.050 -14.425 -13.481 1.00 95.62 186 PHE A N 1
ATOM 1458 C CA . PHE A 1 186 ? 10.261 -13.890 -14.084 1.00 95.62 186 PHE A CA 1
ATOM 1459 C C . PHE A 1 186 ? 11.507 -14.595 -13.555 1.00 95.62 186 PHE A C 1
ATOM 1461 O O . PHE A 1 186 ? 11.564 -15.077 -12.426 1.00 95.62 186 PHE A O 1
ATOM 1468 N N . LYS A 1 187 ? 12.563 -14.586 -14.370 1.00 94.12 187 LYS A N 1
ATOM 1469 C CA . LYS A 1 187 ? 13.875 -15.059 -13.939 1.00 94.12 187 LYS A CA 1
ATOM 1470 C C . LYS A 1 187 ? 14.565 -13.997 -13.085 1.00 94.12 187 LYS A C 1
ATOM 1472 O O . LYS A 1 187 ? 14.672 -12.843 -13.493 1.00 94.12 187 LYS A O 1
ATOM 1477 N N . GLU A 1 188 ? 15.118 -14.421 -11.960 1.00 91.00 188 GLU A N 1
ATOM 1478 C CA . GLU A 1 188 ? 15.853 -13.559 -11.034 1.00 91.00 188 GLU A CA 1
ATOM 1479 C C . GLU A 1 188 ? 17.336 -13.398 -11.438 1.00 91.00 188 GLU A C 1
ATOM 1481 O O . GLU A 1 188 ? 18.026 -14.398 -11.670 1.00 91.00 188 GLU A O 1
ATOM 1486 N N . PRO A 1 189 ? 17.860 -12.159 -11.513 1.00 90.69 189 PRO A N 1
ATOM 1487 C CA . PRO A 1 189 ? 19.287 -11.873 -11.637 1.00 90.69 189 PRO A CA 1
ATOM 1488 C C . PRO A 1 189 ? 20.075 -12.230 -10.375 1.00 90.69 189 PRO A C 1
ATOM 1490 O O . PRO A 1 189 ? 21.223 -12.658 -10.477 1.00 90.69 189 PRO A O 1
ATOM 1493 N N . GLU A 1 190 ? 19.457 -12.089 -9.198 1.00 91.31 190 GLU A N 1
ATOM 1494 C CA . GLU A 1 190 ? 20.079 -12.334 -7.894 1.00 91.31 190 GLU A CA 1
ATOM 1495 C C . GLU A 1 190 ? 19.220 -13.278 -7.026 1.00 91.31 190 GLU A C 1
ATOM 1497 O O . GLU A 1 190 ? 18.556 -12.820 -6.102 1.00 91.31 190 GLU A O 1
ATOM 1502 N N . PRO A 1 191 ? 19.271 -14.609 -7.229 1.00 88.75 191 PRO A N 1
ATOM 1503 C CA . PRO A 1 191 ? 18.481 -15.567 -6.433 1.00 88.75 191 PRO A CA 1
ATOM 1504 C C . PRO A 1 191 ? 18.802 -15.594 -4.925 1.00 88.75 191 PRO A C 1
ATOM 1506 O O . PRO A 1 191 ? 18.134 -16.260 -4.137 1.00 88.75 191 PRO A O 1
ATOM 1509 N N . HIS A 1 192 ? 19.884 -14.929 -4.513 1.00 93.06 192 HIS A N 1
ATOM 1510 C CA . HIS A 1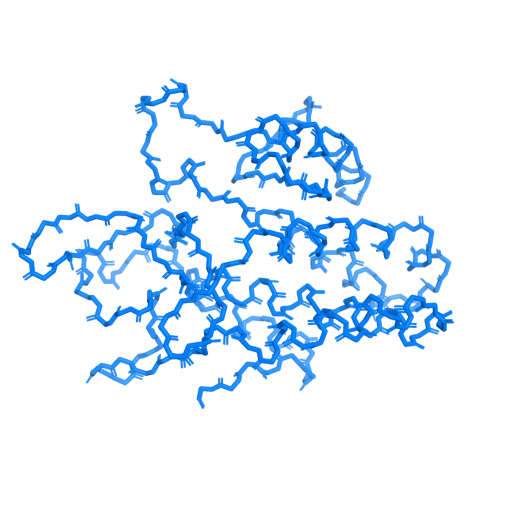 192 ? 20.302 -14.777 -3.117 1.00 93.06 192 HIS A CA 1
ATOM 1511 C C . HIS A 1 192 ? 20.244 -13.313 -2.675 1.00 93.06 192 HIS A C 1
ATOM 1513 O O . HIS A 1 192 ? 21.033 -12.883 -1.828 1.00 93.06 192 HIS A O 1
ATOM 1519 N N . HIS A 1 193 ? 19.347 -12.532 -3.283 1.00 95.25 193 HIS A N 1
ATOM 1520 C CA . HIS A 1 193 ? 19.120 -11.155 -2.890 1.00 95.25 193 HIS A CA 1
ATOM 1521 C C . HIS A 1 193 ? 18.777 -11.078 -1.396 1.00 95.25 193 HIS A C 1
ATOM 1523 O O . HIS A 1 193 ? 18.114 -11.944 -0.826 1.00 95.25 193 HIS A O 1
ATOM 1529 N N . ARG A 1 194 ? 19.272 -10.036 -0.728 1.00 96.44 194 ARG A N 1
ATOM 1530 C CA . ARG A 1 194 ? 19.178 -9.935 0.736 1.00 96.44 194 ARG A CA 1
ATOM 1531 C C . ARG A 1 194 ? 17.753 -9.691 1.240 1.00 96.44 194 ARG A C 1
ATOM 1533 O O . ARG A 1 194 ? 17.463 -9.980 2.399 1.00 96.44 194 ARG A O 1
ATOM 1540 N N . HIS A 1 195 ? 16.899 -9.107 0.397 1.00 95.06 195 HIS A N 1
ATOM 1541 C CA . HIS A 1 195 ? 15.492 -8.877 0.703 1.00 95.06 195 HIS A CA 1
ATOM 1542 C C . HIS A 1 195 ? 14.652 -10.065 0.248 1.00 95.06 195 HIS A C 1
ATOM 1544 O O . HIS A 1 195 ? 14.799 -10.551 -0.865 1.00 95.06 195 HIS A O 1
ATOM 1550 N N . MET A 1 196 ? 13.729 -10.480 1.111 1.00 94.88 196 MET A N 1
ATOM 1551 C CA . MET A 1 196 ? 12.708 -11.495 0.830 1.00 94.88 196 MET A CA 1
ATOM 1552 C C . MET A 1 196 ? 11.326 -10.841 0.888 1.00 94.88 196 MET A C 1
ATOM 1554 O O . MET A 1 196 ? 10.437 -11.259 1.628 1.00 94.88 196 MET A O 1
ATOM 1558 N N . SER A 1 197 ? 11.179 -9.740 0.157 1.00 94.56 197 SER A N 1
ATOM 1559 C CA . SER A 1 197 ? 10.026 -8.835 0.206 1.00 94.56 197 SER A CA 1
ATOM 1560 C C . SER A 1 197 ? 8.690 -9.539 -0.043 1.00 94.56 197 SER A C 1
ATOM 1562 O O . SER A 1 197 ? 7.691 -9.233 0.608 1.00 94.56 197 SER A O 1
ATOM 1564 N N . HIS A 1 198 ? 8.679 -10.536 -0.929 1.00 94.38 198 HIS A N 1
ATOM 1565 C CA . HIS A 1 198 ? 7.506 -11.352 -1.238 1.00 94.38 198 HIS A CA 1
ATOM 1566 C C . HIS A 1 198 ? 7.059 -12.261 -0.080 1.00 94.38 198 HIS A C 1
ATOM 1568 O O . HIS A 1 198 ? 5.900 -12.666 -0.028 1.00 94.38 198 HIS A O 1
ATOM 1574 N N . LEU A 1 199 ? 7.933 -12.534 0.895 1.00 94.38 199 LEU A N 1
ATOM 1575 C CA . LEU A 1 199 ? 7.620 -13.341 2.079 1.00 94.38 199 LEU A CA 1
ATOM 1576 C C . LEU A 1 199 ? 7.056 -12.521 3.244 1.00 94.38 199 LEU A C 1
ATOM 1578 O O . LEU A 1 199 ? 6.783 -13.083 4.306 1.00 94.38 199 LEU A O 1
ATOM 1582 N N . ILE A 1 200 ? 6.826 -11.215 3.078 1.00 92.88 200 ILE A N 1
ATOM 1583 C CA . ILE A 1 200 ? 6.233 -10.394 4.142 1.00 92.88 200 ILE A CA 1
ATOM 1584 C C . ILE A 1 200 ? 4.888 -10.967 4.623 1.00 92.88 200 ILE A C 1
ATOM 1586 O O . ILE A 1 200 ? 4.639 -11.022 5.825 1.00 92.88 200 ILE A O 1
ATOM 1590 N N . GLY A 1 201 ? 4.075 -11.514 3.709 1.00 85.38 201 GLY A N 1
ATOM 1591 C CA . GLY A 1 201 ? 2.812 -12.186 4.026 1.00 85.38 201 GLY A CA 1
ATOM 1592 C C . GLY A 1 201 ? 2.963 -13.380 4.974 1.00 85.38 201 GLY A C 1
ATOM 1593 O O . GLY A 1 201 ? 2.105 -13.600 5.827 1.00 85.38 201 GLY A O 1
ATOM 1594 N N . PHE A 1 202 ? 4.075 -14.118 4.892 1.00 86.00 202 PHE A N 1
ATOM 1595 C CA . PHE A 1 202 ? 4.357 -15.232 5.801 1.00 86.00 202 PHE A CA 1
ATOM 1596 C C . PHE A 1 202 ? 4.565 -14.742 7.238 1.00 86.00 202 PHE A C 1
ATOM 1598 O O . PHE A 1 202 ? 3.999 -15.291 8.185 1.00 86.00 202 PHE A O 1
ATOM 1605 N N . PHE A 1 203 ? 5.336 -13.668 7.403 1.00 81.00 203 PHE A N 1
ATOM 1606 C CA . PHE A 1 203 ? 5.558 -13.058 8.708 1.00 81.00 203 PHE A CA 1
ATOM 1607 C C . PHE A 1 203 ? 4.269 -12.469 9.299 1.00 81.00 203 PHE A C 1
ATOM 1609 O O . PHE A 1 203 ? 4.005 -12.632 10.490 1.00 81.00 203 PHE A O 1
ATOM 1616 N N . LEU A 1 204 ? 3.427 -11.856 8.463 1.00 75.06 204 LEU A N 1
ATOM 1617 C CA . LEU A 1 204 ? 2.111 -11.346 8.859 1.00 75.06 204 LEU A CA 1
ATOM 1618 C C . LEU A 1 204 ? 1.182 -12.463 9.350 1.00 75.06 204 LEU A C 1
ATOM 1620 O O . LEU A 1 204 ? 0.557 -12.330 10.406 1.00 75.06 204 LEU A O 1
ATOM 1624 N N . ALA A 1 205 ? 1.139 -13.585 8.629 1.00 67.06 205 ALA A N 1
ATOM 1625 C CA . ALA A 1 205 ? 0.351 -14.756 9.003 1.00 67.06 205 ALA A CA 1
ATOM 1626 C C . ALA A 1 205 ? 0.786 -15.353 10.350 1.00 67.06 205 ALA A C 1
ATOM 1628 O O . ALA A 1 205 ? -0.054 -15.789 11.137 1.00 67.06 205 ALA A O 1
ATOM 1629 N N . ALA A 1 206 ? 2.086 -15.333 10.656 1.00 64.38 206 ALA A N 1
ATOM 1630 C CA . ALA A 1 206 ? 2.602 -15.819 11.934 1.00 64.38 206 ALA A CA 1
ATOM 1631 C C . ALA A 1 206 ? 2.150 -14.965 13.136 1.00 64.38 206 ALA A C 1
ATOM 1633 O O . ALA A 1 206 ? 2.079 -15.469 14.256 1.00 64.38 206 ALA A O 1
ATOM 1634 N N . ARG A 1 207 ? 1.820 -13.684 12.921 1.00 67.81 207 ARG A N 1
ATOM 1635 C CA . ARG A 1 207 ? 1.388 -12.757 13.981 1.00 67.81 207 ARG A CA 1
ATOM 1636 C C . ARG A 1 207 ? -0.102 -12.851 14.307 1.00 67.81 207 ARG A C 1
ATOM 1638 O O . ARG A 1 207 ? -0.516 -12.455 15.393 1.00 67.81 207 ARG A O 1
ATOM 1645 N N . SER A 1 208 ? -0.921 -13.380 13.398 1.00 64.06 208 SER A N 1
ATOM 1646 C CA . SER A 1 208 ? -2.332 -13.666 13.666 1.00 64.06 208 SER A CA 1
ATOM 1647 C C . SER A 1 208 ? -2.848 -14.775 12.749 1.00 64.06 208 SER A C 1
ATOM 1649 O O . SER A 1 208 ? -2.797 -14.617 11.530 1.00 64.06 208 SER A O 1
ATOM 1651 N N . PRO A 1 209 ? -3.470 -15.844 13.286 1.00 57.94 209 PRO A N 1
ATOM 1652 C CA . PRO A 1 209 ? -4.008 -16.943 12.477 1.00 57.94 209 PRO A CA 1
ATOM 1653 C C . PRO A 1 209 ? -5.151 -16.516 11.538 1.00 57.94 209 PRO A C 1
ATOM 1655 O O . PRO A 1 209 ? -5.594 -17.300 10.706 1.00 57.94 209 PRO A O 1
ATOM 1658 N N . ARG A 1 210 ? -5.644 -15.276 11.658 1.00 63.28 210 ARG A N 1
ATOM 1659 C CA . ARG A 1 210 ? -6.638 -14.688 10.748 1.00 63.28 210 ARG A CA 1
ATOM 1660 C C . ARG A 1 210 ? -6.008 -14.063 9.495 1.00 63.28 210 ARG A C 1
ATOM 1662 O O . ARG A 1 210 ? -6.742 -13.712 8.576 1.00 63.28 210 ARG A O 1
ATOM 1669 N N . LYS A 1 211 ? -4.678 -13.914 9.451 1.00 65.50 211 LYS A N 1
ATOM 1670 C CA . LYS A 1 211 ? -3.919 -13.220 8.398 1.00 65.50 211 LYS A CA 1
ATOM 1671 C C . LYS A 1 211 ? -3.286 -14.187 7.390 1.00 65.50 211 LYS A C 1
ATOM 1673 O O . LYS A 1 211 ? -2.101 -14.097 7.099 1.00 65.50 211 LYS A O 1
ATOM 1678 N N . THR A 1 212 ? -4.049 -15.150 6.875 1.00 65.44 212 THR A N 1
ATOM 1679 C CA . THR A 1 212 ? -3.532 -16.108 5.882 1.00 65.44 212 THR A CA 1
ATOM 1680 C C . THR A 1 212 ? -3.966 -15.718 4.475 1.00 65.44 212 THR A C 1
ATOM 1682 O O . THR A 1 212 ? -5.135 -15.876 4.116 1.00 65.44 212 THR A O 1
ATOM 1685 N N . ILE A 1 213 ? -3.009 -15.257 3.669 1.00 70.56 213 ILE A N 1
ATOM 1686 C CA . ILE A 1 213 ? -3.185 -15.110 2.222 1.00 70.56 213 ILE A CA 1
ATOM 1687 C C . ILE A 1 213 ? -3.124 -16.513 1.620 1.00 70.56 213 ILE A C 1
ATOM 1689 O O . ILE A 1 213 ? -2.184 -17.267 1.876 1.00 70.56 213 ILE A O 1
ATOM 1693 N N . ARG A 1 214 ? -4.165 -16.888 0.877 1.00 70.56 214 ARG A N 1
ATOM 1694 C CA . ARG A 1 214 ? -4.208 -18.171 0.175 1.00 70.56 214 ARG A CA 1
ATOM 1695 C C . ARG A 1 214 ? -3.594 -18.009 -1.209 1.00 70.56 214 ARG A C 1
ATOM 1697 O O . ARG A 1 214 ? -3.769 -16.964 -1.833 1.00 70.56 214 ARG A O 1
ATOM 1704 N N . VAL A 1 215 ? -2.885 -19.051 -1.625 1.00 62.72 215 VAL A N 1
ATOM 1705 C CA . VAL A 1 215 ? -2.431 -19.264 -3.001 1.00 62.72 215 VAL A CA 1
ATOM 1706 C C . VAL A 1 215 ? -3.510 -20.034 -3.748 1.00 62.72 215 VAL A C 1
ATOM 1708 O O . VAL A 1 215 ? -4.119 -20.923 -3.102 1.00 62.72 215 VAL A O 1
#

Foldseek 3Di:
DLVLLVQLQVVQQVQCCPVPVFFFGWAFPDADPNSHRAFDCPVPVHDCQRRVGTLVLLVVLVVQLVVCVVPVPLVSLVPRNQVSLLSSLRSLLRQWDQDPPRATKHPFDFQRNFWFADPVGDIDGTDIHFLLSLLSSLLSLVSNLVSCVVNVHDVVSNVSSVVNNVRHLAWDQAPVRDTQRHSDNTHGPCPPDPDPSSCVLVVVCVSDVVSDGDD

Secondary structure (DSSP, 8-state):
-HHHHHHHHHHHHHHIIIII--SS----S---TT---S--STTTTS-HHHHT---HHHHHHHHHHHHHHHH--HHHIIIIIHHHHHHHHHHHHHH-EE-GGG-EE-SSB--TT--EE-TTS-EE--BSS-HHHHHHHHHHHHHHHHHHHHHT--HHHHHHHHHHHTTBPPP-B-TTSPBPSSSS-PBPS-TT-S--GGGHHHHHHHH-TT-----